Protein AF-A0A653DDI5-F1 (afdb_monomer_lite)

pLDDT: mean 79.59, std 14.74, range [35.69, 97.06]

Foldseek 3Di:
DPPPAAQFDPPDDLPCQADQNAGGPSVLLQVLLVVLLVLCVVVVVVVVVLCVVAWDFDPPVQWDPFPLLVVLLVLLVVLLVLLVVVQVCCCPPDDVNRDHNSSVSSNVSSVNRSVSLVVSLVSVLTIDGPPDDQQARDPSSLVSLVSQLVSLVSLCRCPPGPVRPDDPVPPPSVVSSVSNNVSSVSSNVSRNNRRRTDDVVVVVVVVVVVVVVVDDDD

InterPro domains:
  IPR032410 ATP-binding cassette sub-family B member 6, N-terminal five TM domain [PF16185] (6-211)

Organism: Callosobruchus maculatus (NCBI:txid64391)

Structure (mmCIF, N/CA/C/O backbone):
data_AF-A0A653DDI5-F1
#
_entry.id   AF-A0A653DDI5-F1
#
loop_
_atom_site.group_PDB
_atom_site.id
_atom_site.type_symbol
_atom_site.label_atom_id
_atom_site.label_alt_id
_atom_site.label_comp_id
_atom_site.label_asym_id
_atom_site.label_entity_id
_atom_site.label_seq_id
_atom_site.pdbx_PDB_ins_code
_atom_site.Cartn_x
_atom_site.Cartn_y
_atom_site.Cartn_z
_atom_site.occupancy
_atom_site.B_iso_or_equiv
_atom_site.auth_seq_id
_atom_site.auth_comp_id
_atom_site.auth_asym_id
_atom_site.auth_atom_id
_atom_site.pdbx_PDB_model_num
ATOM 1 N N . MET A 1 1 ? -7.301 -18.326 31.072 1.00 37.91 1 MET A N 1
ATOM 2 C CA . MET A 1 1 ? -7.741 -17.088 30.396 1.00 37.91 1 MET A CA 1
ATOM 3 C C . MET A 1 1 ? -8.375 -17.490 29.070 1.00 37.91 1 MET A C 1
ATOM 5 O O . MET A 1 1 ? -7.650 -17.859 28.158 1.00 37.91 1 MET A O 1
ATOM 9 N N . LYS A 1 2 ? -9.712 -17.568 28.985 1.00 35.69 2 LYS A N 1
ATOM 10 C CA . LYS A 1 2 ? -10.389 -17.795 27.698 1.00 35.69 2 LYS A CA 1
ATOM 11 C C . LYS A 1 2 ? -10.375 -16.463 26.953 1.00 35.69 2 LYS A C 1
ATOM 13 O O . LYS A 1 2 ? -11.108 -15.555 27.324 1.00 35.69 2 LYS A O 1
ATOM 18 N N . LEU A 1 3 ? -9.493 -16.331 25.968 1.00 46.47 3 LEU A N 1
ATOM 19 C CA . LEU A 1 3 ? -9.553 -15.243 24.998 1.00 46.47 3 LEU A CA 1
ATOM 20 C C . LEU A 1 3 ? -10.779 -15.499 24.113 1.00 46.47 3 LEU A C 1
ATOM 22 O O . LEU A 1 3 ? -10.687 -16.201 23.111 1.00 46.47 3 LEU A O 1
ATOM 26 N N . ASN A 1 4 ? -11.941 -14.982 24.511 1.00 56.25 4 ASN A N 1
ATOM 27 C CA . ASN A 1 4 ? -13.087 -14.878 23.611 1.00 56.25 4 ASN A CA 1
ATOM 28 C C . ASN A 1 4 ? -12.792 -13.740 22.624 1.00 56.25 4 ASN A C 1
ATOM 30 O O . ASN A 1 4 ? -13.276 -12.626 22.791 1.00 56.25 4 ASN A O 1
ATOM 34 N N . ILE A 1 5 ? -11.937 -14.006 21.635 1.00 67.81 5 ILE A N 1
ATOM 35 C CA . ILE A 1 5 ? -11.706 -13.087 20.518 1.00 67.81 5 ILE A CA 1
ATOM 36 C C . ILE A 1 5 ? -12.927 -13.200 19.609 1.00 67.81 5 ILE A C 1
ATOM 38 O O . ILE A 1 5 ? -13.074 -14.176 18.872 1.00 67.81 5 ILE A O 1
ATOM 42 N N . SER A 1 6 ? -13.837 -12.234 19.699 1.00 83.56 6 SER A N 1
ATOM 43 C CA . SER A 1 6 ? -14.930 -12.112 18.741 1.00 83.56 6 SER A CA 1
ATOM 44 C C . SER A 1 6 ? -14.407 -11.498 17.442 1.00 83.56 6 SER A C 1
ATOM 46 O O . SER A 1 6 ? -13.520 -10.641 17.434 1.00 83.56 6 SER A O 1
ATOM 48 N N . TYR A 1 7 ? -14.932 -11.966 16.308 1.00 84.62 7 TYR A N 1
ATOM 49 C CA . TYR A 1 7 ? -14.502 -11.455 15.009 1.00 84.62 7 TYR A CA 1
ATOM 50 C C . TYR A 1 7 ? -14.969 -10.011 14.780 1.00 84.62 7 TYR A C 1
ATOM 52 O O . TYR A 1 7 ? -14.177 -9.194 14.320 1.00 84.62 7 TYR A O 1
ATOM 60 N N . CYS A 1 8 ? -16.214 -9.707 15.157 1.00 85.31 8 CYS A N 1
ATOM 61 C CA . CYS A 1 8 ? -16.814 -8.372 15.150 1.00 85.31 8 CYS A CA 1
ATOM 62 C C . CYS A 1 8 ? -17.147 -7.907 16.590 1.00 85.31 8 CYS A C 1
ATOM 64 O O . CYS A 1 8 ? -17.126 -8.731 17.518 1.00 85.31 8 CYS A O 1
ATOM 66 N N . PRO A 1 9 ? -17.473 -6.612 16.780 1.00 83.06 9 PRO A N 1
ATOM 67 C CA . PRO A 1 9 ? -18.030 -6.082 18.027 1.00 83.06 9 PRO A CA 1
ATOM 68 C C . PRO A 1 9 ? -19.304 -6.807 18.487 1.00 83.06 9 PRO A C 1
ATOM 70 O O . PRO A 1 9 ? -20.026 -7.366 17.655 1.00 83.06 9 PRO A O 1
ATOM 73 N N . PRO A 1 10 ? -19.607 -6.814 19.801 1.00 76.56 10 PRO A N 1
ATOM 74 C CA . PRO A 1 10 ? -20.839 -7.411 20.307 1.00 76.56 10 PRO A CA 1
ATOM 75 C C . PRO A 1 10 ? -22.062 -6.740 19.662 1.00 76.56 10 PRO A C 1
ATOM 77 O O . PRO A 1 10 ? -22.078 -5.527 19.480 1.00 76.56 10 PRO A O 1
ATOM 80 N N . ASN A 1 11 ? -23.085 -7.538 19.340 1.00 75.88 11 ASN A N 1
ATOM 81 C CA . ASN A 1 11 ? -24.328 -7.148 18.648 1.00 75.88 11 ASN A CA 1
ATOM 82 C C . ASN A 1 11 ? -24.231 -6.898 17.132 1.00 75.88 11 ASN A C 1
ATOM 84 O O . ASN A 1 11 ? -25.251 -6.579 16.531 1.00 75.88 11 ASN A O 1
ATOM 88 N N . ILE A 1 12 ? -23.063 -7.079 16.505 1.00 78.56 12 ILE A N 1
ATOM 89 C CA . ILE A 1 12 ? -22.903 -6.941 15.049 1.00 78.56 12 ILE A CA 1
ATOM 90 C C . ILE A 1 12 ? -22.316 -8.230 14.475 1.00 78.56 12 ILE A C 1
ATOM 92 O O . ILE A 1 12 ? -21.285 -8.723 14.937 1.00 78.56 12 ILE A O 1
ATOM 96 N N . THR A 1 13 ? -22.952 -8.776 13.442 1.00 81.88 13 THR A N 1
ATOM 97 C CA . THR A 1 13 ? -22.410 -9.885 12.654 1.00 81.88 13 THR A CA 1
ATOM 98 C C . THR A 1 13 ? -21.754 -9.375 11.375 1.00 81.88 13 THR A C 1
ATOM 100 O O . THR A 1 13 ? -21.993 -8.260 10.919 1.00 81.88 13 THR A O 1
ATOM 103 N N . ILE A 1 14 ? -20.926 -10.212 10.749 1.00 76.38 14 ILE A N 1
ATOM 104 C CA . ILE A 1 14 ? -20.287 -9.870 9.470 1.00 76.38 14 ILE A CA 1
ATOM 105 C C . ILE A 1 14 ? -21.301 -9.664 8.331 1.00 76.38 14 ILE A C 1
ATOM 107 O O . ILE A 1 14 ? -20.986 -9.020 7.339 1.00 76.38 14 ILE A O 1
ATOM 111 N N . TRP A 1 15 ? -22.510 -10.215 8.463 1.00 78.31 15 TRP A N 1
ATOM 112 C CA . TRP A 1 15 ? -23.564 -10.137 7.451 1.00 78.31 15 TRP A CA 1
ATOM 113 C C . TRP A 1 15 ? -24.469 -8.916 7.628 1.00 78.31 15 TRP A C 1
ATOM 115 O O . TRP A 1 15 ? -25.304 -8.647 6.766 1.00 78.31 15 TRP A O 1
ATOM 125 N N . ASP A 1 16 ? -24.270 -8.147 8.699 1.00 75.88 16 ASP A N 1
ATOM 126 C CA . ASP A 1 16 ? -24.975 -6.894 8.929 1.00 75.88 16 ASP A CA 1
ATOM 127 C C . ASP A 1 16 ? -24.299 -5.777 8.121 1.00 75.88 16 ASP A C 1
ATOM 129 O O . ASP A 1 16 ? -23.404 -5.060 8.583 1.00 75.88 16 ASP A O 1
ATOM 133 N N . ILE A 1 17 ? -24.708 -5.688 6.852 1.00 74.62 17 ILE A N 1
ATOM 134 C CA . ILE A 1 17 ? -24.164 -4.750 5.860 1.00 74.62 17 ILE A CA 1
ATOM 135 C C . ILE A 1 17 ? -24.629 -3.319 6.145 1.00 74.62 17 ILE A C 1
ATOM 137 O O . ILE A 1 17 ? -23.848 -2.388 5.982 1.00 74.62 17 ILE A O 1
ATOM 141 N N . TRP A 1 18 ? -25.888 -3.147 6.559 1.00 71.38 18 TRP A N 1
ATOM 142 C CA . TRP A 1 18 ? -26.512 -1.850 6.824 1.00 71.38 18 TRP A CA 1
ATOM 143 C C . TRP A 1 18 ? -26.985 -1.799 8.279 1.00 71.38 18 TRP A C 1
ATOM 145 O O . TRP A 1 18 ? -27.982 -2.425 8.632 1.00 71.38 18 TRP A O 1
ATOM 155 N N . VAL A 1 19 ? -26.248 -1.080 9.123 1.00 66.31 19 VAL A N 1
ATOM 156 C CA . VAL A 1 19 ? -26.518 -0.915 10.557 1.00 66.31 19 VAL A CA 1
ATOM 157 C C . VAL A 1 19 ? -26.661 0.575 10.845 1.00 66.31 19 VAL A C 1
ATOM 159 O O . VAL A 1 19 ? -25.780 1.359 10.503 1.00 66.31 19 VAL A O 1
ATOM 162 N N . ASP A 1 20 ? -27.777 0.970 11.460 1.00 63.19 20 ASP A N 1
ATOM 163 C CA . ASP A 1 20 ? -28.069 2.351 11.872 1.00 63.19 20 ASP A CA 1
ATOM 164 C C . ASP A 1 20 ? -27.862 3.413 10.779 1.00 63.19 20 ASP A C 1
ATOM 166 O O . ASP A 1 20 ? -27.348 4.494 11.044 1.00 63.19 20 ASP A O 1
ATOM 170 N N . HIS A 1 21 ? -28.337 3.123 9.565 1.00 64.25 21 HIS A N 1
ATOM 171 C CA . HIS A 1 21 ? -28.227 3.956 8.356 1.00 64.25 21 HIS A CA 1
ATOM 172 C C . HIS A 1 21 ? -26.845 3.977 7.684 1.00 64.25 21 HIS A C 1
ATOM 174 O O . HIS A 1 21 ? -26.701 4.612 6.638 1.00 64.25 21 HIS A O 1
ATOM 180 N N . GLY A 1 22 ? -25.857 3.261 8.223 1.00 67.44 22 GLY A N 1
ATOM 181 C CA . GLY A 1 22 ? -24.484 3.213 7.724 1.00 67.44 22 GLY A CA 1
ATOM 182 C C . GLY A 1 22 ? -24.006 1.783 7.497 1.00 67.44 22 GLY A C 1
ATOM 183 O O . GLY A 1 22 ? -24.728 0.814 7.716 1.00 67.44 22 GLY A O 1
ATOM 184 N N . THR A 1 23 ? -22.769 1.630 7.038 1.00 73.44 23 THR A N 1
ATOM 185 C CA . THR A 1 23 ? -22.127 0.318 6.855 1.00 73.44 23 THR A CA 1
ATOM 186 C C . THR A 1 23 ? -21.310 -0.085 8.079 1.00 73.44 23 THR A C 1
ATOM 188 O O . THR A 1 23 ? -20.661 0.753 8.704 1.00 73.44 23 THR A O 1
ATOM 191 N N . SER A 1 24 ? -21.319 -1.365 8.460 1.00 81.50 24 SER A N 1
ATOM 192 C CA . SER A 1 24 ? -20.544 -1.806 9.627 1.00 81.50 24 SER A CA 1
ATOM 193 C C . SER A 1 24 ? -19.038 -1.811 9.326 1.00 81.50 24 SER A C 1
ATOM 195 O O . SER A 1 24 ? -18.604 -2.241 8.255 1.00 81.50 24 SER A O 1
ATOM 197 N N . GLN A 1 25 ? -18.213 -1.354 10.281 1.00 81.94 25 GLN A N 1
ATOM 198 C CA . GLN A 1 25 ? -16.751 -1.318 10.096 1.00 81.94 25 GLN A CA 1
ATOM 199 C C . GLN A 1 25 ? -16.185 -2.719 9.857 1.00 81.94 25 GLN A C 1
ATOM 201 O O . GLN A 1 25 ? -15.345 -2.922 8.986 1.00 81.94 25 GLN A O 1
ATOM 206 N N . CYS A 1 26 ? -16.708 -3.695 10.607 1.00 85.69 26 CYS A N 1
ATOM 207 C CA . CYS A 1 26 ? -16.307 -5.091 10.503 1.00 85.69 26 CYS A CA 1
ATOM 208 C C . CYS A 1 26 ? -16.512 -5.628 9.079 1.00 85.69 26 CYS A C 1
ATOM 210 O O . CYS A 1 26 ? -15.609 -6.260 8.530 1.00 85.69 26 CYS A O 1
ATOM 212 N N . PHE A 1 27 ? -17.668 -5.358 8.462 1.00 87.88 27 PHE A N 1
ATOM 213 C CA . PHE A 1 27 ? -17.951 -5.770 7.088 1.00 87.88 27 PHE A CA 1
ATOM 214 C C . PHE A 1 27 ? -17.028 -5.063 6.092 1.00 87.88 27 PHE A C 1
ATOM 216 O O . PHE A 1 27 ? -16.386 -5.725 5.275 1.00 87.88 27 PHE A O 1
ATOM 223 N N . MET A 1 28 ? -16.919 -3.736 6.188 1.00 87.94 28 MET A N 1
ATOM 224 C CA . MET A 1 28 ? -16.162 -2.928 5.232 1.00 87.94 28 MET A CA 1
ATOM 225 C C . MET A 1 28 ? -14.674 -3.263 5.236 1.00 87.94 28 MET A C 1
ATOM 227 O O . MET A 1 28 ? -14.126 -3.568 4.174 1.00 87.94 28 MET A O 1
ATOM 231 N N . ASP A 1 29 ? -14.037 -3.298 6.407 1.00 88.31 29 ASP A N 1
ATOM 232 C CA . ASP A 1 29 ? -12.617 -3.638 6.528 1.00 88.31 29 ASP A CA 1
ATOM 233 C C . ASP A 1 29 ? -12.377 -5.082 6.063 1.00 88.31 29 ASP A C 1
ATOM 235 O O . ASP A 1 29 ? -11.439 -5.339 5.310 1.00 88.31 29 ASP A O 1
ATOM 239 N N . THR A 1 30 ? -13.259 -6.028 6.413 1.00 91.75 30 THR A N 1
ATOM 240 C CA . THR A 1 30 ? -13.115 -7.429 5.983 1.00 91.75 30 THR A CA 1
ATOM 241 C C . THR A 1 30 ? -13.204 -7.582 4.468 1.00 91.75 30 THR A C 1
ATOM 243 O O . THR A 1 30 ? -12.339 -8.213 3.858 1.00 91.75 30 THR A O 1
ATOM 246 N N . VAL A 1 31 ? -14.251 -7.036 3.846 1.00 92.50 31 VAL A N 1
ATOM 247 C CA . VAL A 1 31 ? -14.514 -7.230 2.416 1.00 92.50 31 VAL A CA 1
ATOM 248 C C . VAL A 1 31 ? -13.476 -6.498 1.577 1.00 92.50 31 VAL A C 1
ATOM 250 O O . VAL A 1 31 ? -12.897 -7.097 0.672 1.00 92.50 31 VAL A O 1
ATOM 253 N N . THR A 1 32 ? -13.197 -5.231 1.887 1.00 92.75 32 THR A N 1
ATOM 254 C CA . THR A 1 32 ? -12.246 -4.428 1.105 1.00 92.75 32 THR A CA 1
ATOM 255 C C . THR A 1 32 ? -10.839 -5.017 1.163 1.00 92.75 32 THR A C 1
ATOM 257 O O . THR A 1 32 ? -10.249 -5.280 0.113 1.00 92.75 32 THR A O 1
ATOM 260 N N . THR A 1 33 ? -10.318 -5.319 2.358 1.00 93.94 33 THR A N 1
ATOM 261 C CA . THR A 1 33 ? -8.959 -5.868 2.514 1.00 93.94 33 THR A CA 1
ATOM 262 C C . THR A 1 33 ? -8.824 -7.253 1.888 1.00 93.94 33 THR A C 1
ATOM 264 O O . THR A 1 33 ? -7.817 -7.525 1.227 1.00 93.94 33 THR A O 1
ATOM 267 N N . SER A 1 34 ? -9.847 -8.107 2.007 1.00 94.94 34 SER A N 1
ATOM 268 C CA . SER A 1 34 ? -9.848 -9.441 1.396 1.00 94.94 34 SER A CA 1
ATOM 269 C C . SER A 1 34 ? -9.869 -9.367 -0.128 1.00 94.94 34 SER A C 1
ATOM 271 O O . SER A 1 34 ? -9.066 -10.034 -0.780 1.00 94.94 34 SER A O 1
ATOM 273 N N . VAL A 1 35 ? -10.742 -8.536 -0.711 1.00 96.12 35 VAL A N 1
ATOM 274 C CA . VAL A 1 35 ? -10.857 -8.376 -2.170 1.00 96.12 35 VAL A CA 1
ATOM 275 C C . VAL A 1 35 ? -9.574 -7.794 -2.756 1.00 96.12 35 VAL A C 1
ATOM 277 O O . VAL A 1 35 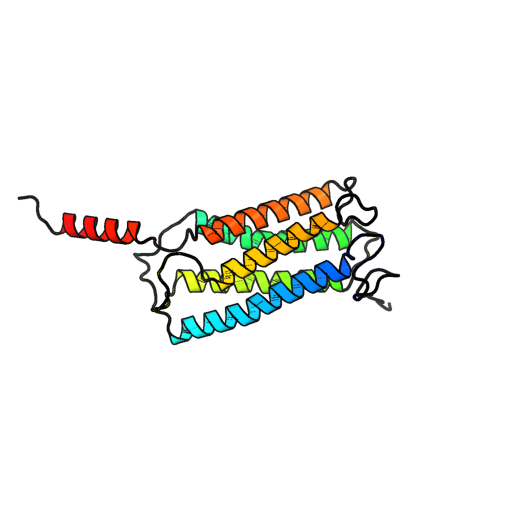? -9.037 -8.352 -3.712 1.00 96.12 35 VAL A O 1
ATOM 280 N N . ILE A 1 36 ? -9.045 -6.718 -2.164 1.00 96.31 36 ILE A N 1
A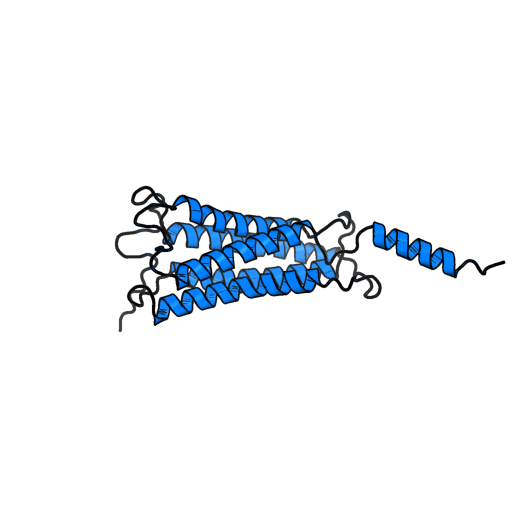TOM 281 C CA . ILE A 1 36 ? -7.810 -6.065 -2.620 1.00 96.31 36 ILE A CA 1
ATOM 282 C C . ILE A 1 36 ? -6.627 -7.040 -2.558 1.00 96.31 36 ILE A C 1
ATOM 284 O O . ILE A 1 36 ? -5.856 -7.146 -3.515 1.00 96.31 36 ILE A O 1
ATOM 288 N N . THR A 1 37 ? -6.502 -7.787 -1.458 1.00 96.62 37 THR A N 1
ATOM 289 C CA . THR A 1 37 ? -5.383 -8.718 -1.257 1.00 96.62 37 THR A CA 1
ATOM 290 C C . THR A 1 37 ? -5.480 -9.927 -2.176 1.00 96.62 37 THR A C 1
ATOM 292 O O . THR A 1 37 ? -4.496 -10.290 -2.820 1.00 96.62 37 THR A O 1
ATOM 295 N N . CYS A 1 38 ? -6.665 -10.523 -2.316 1.00 96.88 38 CYS A N 1
ATOM 296 C CA . CYS A 1 38 ? -6.869 -11.622 -3.258 1.00 96.88 38 CYS A CA 1
ATOM 297 C C . CYS A 1 38 ? -6.581 -11.179 -4.693 1.00 96.88 38 CYS A C 1
ATOM 299 O O . CYS A 1 38 ? -5.907 -11.898 -5.429 1.00 96.88 38 CYS A O 1
ATOM 301 N N . PHE A 1 39 ? -7.035 -9.983 -5.080 1.00 97.06 39 PHE A N 1
ATOM 302 C CA . PHE A 1 39 ? -6.765 -9.434 -6.402 1.00 97.06 39 PHE A CA 1
ATOM 303 C C . PHE A 1 39 ? -5.262 -9.328 -6.673 1.00 97.06 39 PHE A C 1
ATOM 305 O O . PHE A 1 39 ? -4.794 -9.882 -7.667 1.00 97.06 39 PHE A O 1
ATOM 312 N N . ILE A 1 40 ? -4.491 -8.670 -5.798 1.00 96.88 40 ILE A N 1
ATOM 313 C CA . ILE A 1 40 ? -3.058 -8.480 -6.055 1.00 96.88 40 ILE A CA 1
ATOM 314 C C . ILE A 1 40 ? -2.289 -9.801 -6.007 1.00 96.88 40 ILE A C 1
ATOM 316 O O . ILE A 1 40 ? -1.405 -10.007 -6.834 1.00 96.88 40 ILE A O 1
ATOM 320 N N . LEU A 1 41 ? -2.650 -10.729 -5.117 1.00 96.81 41 LEU A N 1
ATOM 321 C CA . LEU A 1 41 ? -2.011 -12.042 -5.064 1.00 96.81 41 LEU A CA 1
ATOM 322 C C . LEU A 1 41 ? -2.298 -12.854 -6.329 1.00 96.81 41 LEU A C 1
ATOM 324 O O . LEU A 1 41 ? -1.377 -13.424 -6.901 1.00 96.81 41 LEU A O 1
ATOM 328 N N . ILE A 1 42 ? -3.536 -12.887 -6.822 1.00 96.75 42 ILE A N 1
ATOM 329 C CA . ILE A 1 42 ? -3.886 -13.665 -8.019 1.00 96.75 42 ILE A CA 1
ATOM 330 C C . ILE A 1 42 ? -3.369 -12.971 -9.283 1.00 96.75 42 ILE A C 1
ATOM 332 O O . ILE A 1 42 ? -2.574 -13.538 -10.029 1.00 96.75 42 ILE A O 1
ATOM 336 N N . ALA A 1 43 ? -3.785 -11.730 -9.534 1.00 94.62 43 ALA A N 1
ATOM 337 C CA . ALA A 1 43 ? -3.423 -11.016 -10.754 1.00 94.62 43 ALA A CA 1
ATOM 338 C C . ALA A 1 43 ? -1.921 -10.705 -10.807 1.00 94.62 43 ALA A C 1
ATOM 340 O O . ALA A 1 43 ? -1.300 -10.833 -11.862 1.00 94.62 43 ALA A O 1
ATOM 341 N N . GLY A 1 44 ? -1.313 -10.361 -9.669 1.00 93.44 44 GLY A N 1
ATOM 342 C CA . GLY A 1 44 ? 0.117 -10.098 -9.594 1.00 93.44 44 GLY A CA 1
ATOM 343 C C . GLY A 1 44 ? 0.961 -11.366 -9.723 1.00 93.44 44 GLY A C 1
ATOM 344 O O . GLY A 1 44 ? 1.973 -11.325 -10.415 1.00 93.44 44 GLY A O 1
ATOM 345 N N . THR A 1 45 ? 0.553 -12.520 -9.174 1.00 94.81 45 THR A N 1
ATOM 346 C CA . THR A 1 45 ? 1.278 -13.781 -9.452 1.00 94.81 45 THR A CA 1
ATOM 347 C C . THR A 1 45 ? 1.187 -14.172 -10.922 1.00 94.81 45 THR A C 1
ATOM 349 O O . THR A 1 45 ? 2.212 -14.509 -11.511 1.00 94.81 45 THR A O 1
ATOM 352 N N . LEU A 1 46 ? 0.008 -14.063 -11.544 1.00 92.69 46 LEU A N 1
ATOM 353 C CA . LEU A 1 46 ? -0.156 -14.296 -12.983 1.00 92.69 46 LEU A CA 1
ATOM 354 C C . LEU A 1 46 ? 0.759 -13.379 -13.801 1.00 92.69 46 LEU A C 1
ATOM 356 O O . LEU A 1 46 ? 1.465 -13.845 -14.698 1.00 92.69 46 LEU A O 1
ATOM 360 N N . GLN A 1 47 ? 0.809 -12.095 -13.450 1.00 91.50 47 GLN A N 1
ATOM 361 C CA . GLN A 1 47 ? 1.692 -11.128 -14.090 1.00 91.50 47 GLN A CA 1
ATOM 362 C C . GLN A 1 47 ? 3.174 -11.496 -13.912 1.00 91.50 47 GLN A C 1
ATOM 364 O O . GLN A 1 47 ? 3.929 -11.490 -14.884 1.00 91.50 47 GLN A O 1
ATOM 369 N N . LEU A 1 48 ? 3.600 -11.883 -12.707 1.00 91.31 48 LEU A N 1
ATOM 370 C CA . LEU A 1 48 ? 4.969 -12.339 -12.440 1.00 91.31 48 LEU A CA 1
ATOM 371 C C . LEU A 1 48 ? 5.316 -13.611 -13.226 1.00 91.31 48 LEU A C 1
ATOM 373 O O . LEU A 1 48 ? 6.419 -13.722 -13.762 1.00 91.31 48 LEU A O 1
ATOM 377 N N . CYS A 1 49 ? 4.382 -14.557 -13.351 1.00 91.19 49 CYS A N 1
ATOM 378 C CA . CYS A 1 49 ? 4.549 -15.747 -14.183 1.00 91.19 49 CYS A CA 1
ATOM 379 C C . CYS A 1 49 ? 4.739 -15.381 -15.661 1.00 91.19 49 CYS A C 1
ATOM 381 O O . CYS A 1 49 ? 5.600 -15.960 -16.327 1.00 91.19 49 CYS A O 1
ATOM 383 N N . MET A 1 50 ? 3.984 -14.402 -16.169 1.00 88.06 50 MET A N 1
ATOM 384 C CA . MET A 1 50 ? 4.164 -13.890 -17.528 1.00 88.06 50 MET A CA 1
ATOM 385 C C . MET A 1 50 ? 5.534 -13.235 -17.711 1.00 88.06 50 MET A C 1
ATOM 387 O O . MET A 1 50 ? 6.218 -13.555 -18.682 1.00 88.06 50 MET A O 1
ATOM 391 N N . TYR A 1 51 ? 5.977 -12.392 -16.773 1.00 87.25 51 TYR A N 1
ATOM 392 C CA . TYR A 1 51 ? 7.319 -11.798 -16.814 1.00 87.25 51 TYR A CA 1
ATOM 393 C C . TYR A 1 51 ? 8.425 -12.847 -16.765 1.00 87.25 51 TYR A C 1
ATOM 395 O O . TYR A 1 51 ? 9.389 -12.753 -17.514 1.00 87.25 51 TYR A O 1
ATOM 403 N N . ARG A 1 52 ? 8.281 -13.892 -15.947 1.00 87.62 52 ARG A N 1
ATOM 404 C CA . ARG A 1 52 ? 9.272 -14.972 -15.883 1.00 87.62 52 ARG A CA 1
ATOM 405 C C . ARG A 1 52 ? 9.377 -15.754 -17.195 1.00 87.62 52 ARG A C 1
ATOM 407 O O . ARG A 1 52 ? 10.447 -16.264 -17.507 1.00 87.62 52 ARG A O 1
ATOM 414 N N . LYS A 1 53 ? 8.273 -15.892 -17.937 1.00 88.81 53 LYS A N 1
ATOM 415 C CA . LYS A 1 53 ? 8.223 -16.684 -19.174 1.00 88.81 53 LYS A CA 1
ATOM 416 C C . LYS A 1 53 ? 8.557 -15.876 -20.431 1.00 88.81 53 LYS A C 1
ATOM 418 O O . LYS A 1 53 ? 9.137 -16.431 -21.358 1.00 88.81 53 LYS A O 1
ATOM 423 N N . TYR A 1 54 ? 8.167 -14.604 -20.474 1.00 86.06 54 TYR A N 1
ATOM 424 C CA . TYR A 1 54 ? 8.220 -13.764 -21.677 1.00 86.06 54 TYR A CA 1
ATOM 425 C C . TYR A 1 54 ? 8.950 -12.431 -21.476 1.00 86.06 54 TYR A C 1
ATOM 427 O O . TYR A 1 54 ? 9.054 -11.656 -22.423 1.00 86.06 54 TYR A O 1
ATOM 435 N N . GLY A 1 55 ? 9.401 -12.123 -20.260 1.00 80.19 55 GLY A N 1
ATOM 436 C CA . GLY A 1 55 ? 10.044 -10.855 -19.943 1.00 80.19 55 GLY A CA 1
ATOM 437 C C . GLY A 1 55 ? 11.454 -10.770 -20.513 1.00 80.19 55 GLY A C 1
ATOM 438 O O . GLY A 1 55 ? 12.259 -11.686 -20.357 1.00 80.19 55 GLY A O 1
ATOM 439 N N . THR A 1 56 ? 11.760 -9.639 -21.135 1.00 80.69 56 THR A N 1
ATOM 440 C CA . THR A 1 56 ? 13.120 -9.263 -21.525 1.00 80.69 56 THR A CA 1
ATOM 441 C C . THR A 1 56 ? 13.676 -8.270 -20.517 1.00 80.69 56 THR A C 1
ATOM 443 O O . THR A 1 56 ? 12.982 -7.322 -20.140 1.00 80.69 56 THR A O 1
ATOM 446 N N . GLU A 1 57 ? 14.913 -8.482 -20.075 1.00 80.81 57 GLU A N 1
ATOM 447 C CA . GLU A 1 57 ? 15.586 -7.580 -19.139 1.00 80.81 57 GLU A CA 1
ATOM 448 C C . GLU A 1 57 ? 15.883 -6.229 -19.803 1.00 80.81 57 GLU A C 1
ATOM 450 O O . GLU A 1 57 ? 16.378 -6.158 -20.931 1.00 80.81 57 GLU A O 1
ATOM 455 N N . VAL A 1 58 ? 15.571 -5.145 -19.096 1.00 76.31 58 VAL A N 1
ATOM 456 C CA . VAL A 1 58 ? 15.888 -3.783 -19.526 1.00 76.31 58 VAL A CA 1
ATOM 457 C C . VAL A 1 58 ? 17.328 -3.472 -19.140 1.00 76.31 58 VAL A C 1
ATOM 459 O O . VAL A 1 58 ? 17.692 -3.568 -17.968 1.00 76.31 58 VAL A O 1
ATOM 462 N N . SER A 1 59 ? 18.143 -3.054 -20.113 1.00 71.75 59 SER A N 1
ATOM 463 C CA . SER A 1 59 ? 19.534 -2.672 -19.847 1.00 71.75 59 SER A CA 1
ATOM 464 C C . SER A 1 59 ? 19.608 -1.583 -18.760 1.00 71.75 59 SER A C 1
ATOM 466 O O . SER A 1 59 ? 18.906 -0.570 -18.870 1.00 71.75 59 SER A O 1
ATOM 468 N N . PRO A 1 60 ? 20.481 -1.731 -17.741 1.00 66.81 60 PRO A N 1
ATOM 469 C CA . PRO A 1 60 ? 20.613 -0.770 -16.645 1.00 66.81 60 PRO A CA 1
ATOM 470 C C . PRO A 1 60 ? 20.926 0.659 -17.100 1.00 66.81 60 PRO A C 1
ATOM 472 O O . PRO A 1 60 ? 20.564 1.614 -16.417 1.00 66.81 60 PRO A O 1
ATOM 475 N N . ALA A 1 61 ? 21.562 0.812 -18.268 1.00 61.81 61 ALA A N 1
ATOM 476 C CA . ALA A 1 61 ? 21.877 2.107 -18.870 1.00 61.81 61 ALA A CA 1
ATOM 477 C C . ALA A 1 61 ? 20.628 2.896 -19.313 1.00 61.81 61 ALA A C 1
ATOM 479 O O . ALA A 1 61 ? 20.702 4.107 -19.506 1.00 61.81 61 ALA A O 1
ATOM 480 N N . HIS A 1 62 ? 19.484 2.224 -19.459 1.00 61.44 62 HIS A N 1
ATOM 481 C CA . HIS A 1 62 ? 18.213 2.802 -19.896 1.00 61.44 62 HIS A CA 1
ATOM 482 C C . HIS A 1 62 ? 17.190 2.928 -18.754 1.00 61.44 62 HIS A C 1
ATOM 484 O O . HIS A 1 62 ? 16.019 3.199 -18.994 1.00 61.44 62 HIS A O 1
ATOM 490 N N . LEU A 1 63 ? 17.595 2.736 -17.494 1.00 67.75 63 LEU A N 1
ATOM 491 C CA . LEU A 1 63 ? 16.703 2.937 -16.351 1.00 67.75 63 LEU A CA 1
ATOM 492 C C . LEU A 1 63 ? 16.760 4.401 -15.887 1.00 67.75 63 LEU A C 1
ATOM 494 O O . LEU A 1 63 ? 17.771 4.809 -15.311 1.00 67.75 63 LEU A O 1
ATOM 498 N N . PRO A 1 64 ? 15.688 5.202 -16.056 1.00 66.81 64 PRO A N 1
ATOM 499 C CA . PRO A 1 64 ? 15.689 6.577 -15.576 1.00 66.81 64 PRO A CA 1
ATOM 500 C C . PRO A 1 64 ? 15.770 6.607 -14.042 1.00 66.81 64 PRO A C 1
ATOM 502 O O . PRO A 1 64 ? 15.045 5.902 -13.328 1.00 66.81 64 PRO A O 1
ATOM 505 N N . THR A 1 65 ? 16.651 7.450 -13.504 1.00 66.31 65 THR A N 1
ATOM 506 C CA . THR A 1 65 ? 16.784 7.710 -12.062 1.00 66.31 65 THR A CA 1
ATOM 507 C C . THR A 1 65 ? 15.717 8.705 -11.606 1.00 66.31 65 THR A C 1
ATOM 509 O O . THR A 1 65 ? 15.974 9.850 -11.245 1.00 66.31 65 THR A O 1
ATOM 512 N N . SER A 1 66 ? 14.462 8.264 -11.637 1.00 75.38 66 SER A N 1
ATOM 513 C CA . SER A 1 66 ? 13.326 9.112 -11.289 1.00 75.38 66 SER A CA 1
ATOM 514 C C . SER A 1 66 ? 13.141 9.225 -9.774 1.00 75.38 66 SER A C 1
ATOM 516 O O . SER A 1 66 ? 12.862 8.238 -9.091 1.00 75.38 66 SER A O 1
ATOM 518 N N . LYS A 1 67 ? 13.223 10.447 -9.231 1.00 82.31 67 LYS A N 1
ATOM 519 C CA . LYS A 1 67 ? 12.878 10.735 -7.822 1.00 82.31 67 LYS A CA 1
ATOM 520 C C . LYS A 1 67 ? 11.440 10.317 -7.484 1.00 82.31 67 LYS A C 1
ATOM 522 O O . LYS A 1 67 ? 11.168 9.899 -6.363 1.00 82.31 67 LYS A O 1
ATOM 527 N N . LEU A 1 68 ? 10.535 10.385 -8.463 1.00 83.12 68 LEU A N 1
ATOM 528 C CA . LEU A 1 68 ? 9.130 10.021 -8.290 1.00 83.12 68 LEU A CA 1
ATOM 529 C C . LEU A 1 68 ? 8.943 8.505 -8.089 1.00 83.12 68 LEU A C 1
ATOM 531 O O . LEU A 1 68 ? 8.027 8.115 -7.373 1.00 83.12 68 LEU A O 1
ATOM 535 N N . TYR A 1 69 ? 9.823 7.657 -8.637 1.00 84.69 69 TYR A N 1
ATOM 536 C CA . TYR A 1 69 ? 9.810 6.214 -8.352 1.00 84.69 69 TYR A CA 1
ATOM 537 C C . TYR A 1 69 ? 10.116 5.930 -6.874 1.00 84.69 69 TYR A C 1
ATOM 539 O O . TYR A 1 69 ? 9.435 5.134 -6.231 1.00 84.69 69 TYR A O 1
ATOM 547 N N . TYR A 1 70 ? 11.122 6.608 -6.309 1.00 88.31 70 TYR A N 1
ATOM 548 C CA . TYR A 1 70 ? 11.451 6.457 -4.890 1.00 88.31 70 TYR A CA 1
ATOM 549 C C . TYR A 1 70 ? 10.334 6.986 -3.991 1.00 88.31 70 TYR A C 1
ATOM 551 O O . TYR A 1 70 ? 10.026 6.356 -2.983 1.00 88.31 70 TYR A O 1
ATOM 559 N N . LEU A 1 71 ? 9.689 8.090 -4.385 1.00 90.75 71 LEU A N 1
ATOM 560 C CA . LEU A 1 71 ? 8.505 8.597 -3.695 1.00 90.75 71 LEU A CA 1
ATOM 561 C C . LEU A 1 71 ? 7.362 7.572 -3.718 1.00 90.75 71 LEU A C 1
ATOM 563 O O . LEU A 1 71 ? 6.776 7.295 -2.679 1.00 90.75 71 LEU A O 1
ATOM 567 N N . GLN A 1 72 ? 7.075 6.962 -4.868 1.00 91.00 72 GLN A N 1
ATOM 568 C CA . GLN A 1 72 ? 6.039 5.935 -4.989 1.00 91.00 72 GLN A CA 1
ATOM 569 C C . GLN A 1 72 ? 6.329 4.714 -4.106 1.00 91.00 72 GLN A C 1
ATOM 571 O O . GLN A 1 72 ? 5.435 4.231 -3.410 1.00 91.00 72 GLN A O 1
ATOM 576 N N . LEU A 1 73 ? 7.579 4.239 -4.084 1.00 92.25 73 LEU A N 1
ATOM 577 C CA . LEU A 1 73 ? 7.990 3.136 -3.215 1.00 92.25 73 LEU A CA 1
ATOM 578 C C . LEU A 1 73 ? 7.848 3.507 -1.734 1.00 92.25 73 LEU A C 1
ATOM 580 O O . LEU A 1 73 ? 7.310 2.721 -0.958 1.00 92.25 73 LEU A O 1
ATOM 584 N N . PHE A 1 74 ? 8.289 4.709 -1.358 1.00 94.69 74 PHE A N 1
ATOM 585 C CA . PHE A 1 74 ? 8.152 5.224 0.000 1.00 94.69 74 PHE A CA 1
ATOM 586 C C . PHE A 1 74 ? 6.686 5.267 0.437 1.00 94.69 74 PHE A C 1
ATOM 588 O O . PHE A 1 74 ? 6.351 4.696 1.467 1.00 94.69 74 PHE A O 1
ATOM 595 N N . LEU A 1 75 ? 5.802 5.864 -0.367 1.00 93.81 75 LEU A N 1
ATOM 596 C CA . LEU A 1 75 ? 4.376 5.952 -0.051 1.00 93.81 75 LEU A CA 1
ATOM 597 C C . LEU A 1 75 ? 3.725 4.557 0.033 1.00 93.81 75 LEU A C 1
ATOM 599 O O . LEU A 1 75 ? 2.914 4.306 0.921 1.00 93.81 75 LEU A O 1
ATOM 603 N N . THR A 1 76 ? 4.122 3.621 -0.835 1.00 93.81 76 THR A N 1
ATOM 604 C CA . THR A 1 76 ? 3.621 2.232 -0.806 1.00 93.81 76 THR A CA 1
ATOM 605 C C . THR A 1 76 ? 4.049 1.496 0.469 1.00 93.81 76 THR A C 1
ATOM 607 O O . THR A 1 76 ? 3.281 0.703 1.000 1.00 93.81 76 THR A O 1
ATOM 610 N N . ILE A 1 77 ? 5.249 1.766 0.993 1.00 95.12 77 ILE A N 1
ATOM 611 C CA . ILE A 1 77 ? 5.716 1.244 2.292 1.00 95.12 77 ILE A CA 1
ATOM 612 C C . ILE A 1 77 ? 5.047 1.981 3.457 1.00 95.12 77 ILE A C 1
ATOM 614 O O . ILE A 1 77 ? 4.821 1.403 4.517 1.00 95.12 77 ILE A O 1
ATOM 618 N N . PHE A 1 78 ? 4.717 3.253 3.275 1.00 95.25 78 PHE A N 1
ATOM 619 C CA . PHE A 1 78 ? 4.120 4.071 4.317 1.00 95.25 78 PHE A CA 1
ATOM 620 C C . PHE A 1 78 ? 2.713 3.594 4.705 1.00 95.25 78 PHE A C 1
ATOM 622 O O . PHE A 1 78 ? 2.383 3.584 5.886 1.00 95.25 78 PHE A O 1
ATOM 629 N N . LEU A 1 79 ? 1.910 3.108 3.754 1.00 94.06 79 LEU A N 1
ATOM 630 C CA . LEU A 1 79 ? 0.556 2.601 4.026 1.00 94.06 79 LEU A CA 1
ATOM 631 C C . LEU A 1 79 ? 0.476 1.432 5.030 1.00 94.06 79 LEU A C 1
ATOM 633 O O . LEU A 1 79 ? -0.280 1.554 5.995 1.00 94.06 79 LEU A O 1
ATOM 637 N N . PRO A 1 80 ? 1.237 0.326 4.898 1.00 95.00 80 PRO A N 1
ATOM 638 C CA . PRO A 1 80 ? 1.236 -0.725 5.914 1.00 95.00 80 PRO A CA 1
ATOM 639 C C . PRO A 1 80 ? 1.776 -0.235 7.264 1.00 95.00 80 PRO A C 1
ATOM 641 O O . PRO A 1 80 ? 1.326 -0.721 8.297 1.00 95.00 80 PRO A O 1
ATOM 644 N N . ILE A 1 81 ? 2.688 0.747 7.287 1.00 94.81 81 ILE A N 1
ATOM 645 C CA . ILE A 1 81 ? 3.149 1.361 8.543 1.00 94.81 81 ILE A CA 1
ATOM 646 C C . ILE A 1 81 ? 1.996 2.103 9.227 1.00 94.81 81 ILE A C 1
ATOM 648 O O . ILE A 1 81 ? 1.795 1.915 10.423 1.00 94.81 81 ILE A O 1
ATOM 652 N N . LEU A 1 82 ? 1.208 2.886 8.481 1.00 93.00 82 LEU A N 1
ATOM 653 C CA . LEU A 1 82 ? 0.024 3.559 9.024 1.00 93.00 82 LEU A CA 1
ATOM 654 C C . LEU A 1 82 ? -0.986 2.562 9.602 1.00 93.00 82 LEU A C 1
ATOM 656 O O . LEU A 1 82 ? -1.528 2.811 10.676 1.00 93.00 82 LEU A O 1
ATOM 660 N N . GLU A 1 83 ? -1.201 1.424 8.937 1.00 91.62 83 GLU A N 1
ATOM 661 C CA . GLU A 1 83 ? -2.099 0.375 9.436 1.00 91.62 83 GLU A CA 1
ATOM 662 C C . GLU A 1 83 ? -1.578 -0.263 10.731 1.00 91.62 83 GLU A C 1
ATOM 664 O O . GLU A 1 83 ? -2.329 -0.423 11.693 1.00 91.62 83 GLU A O 1
ATOM 669 N N . VAL A 1 84 ? -0.275 -0.558 10.804 1.00 93.38 84 VAL A N 1
ATOM 670 C CA . VAL A 1 84 ? 0.374 -1.054 12.029 1.00 93.38 84 VAL A CA 1
ATOM 671 C C . VAL A 1 84 ? 0.247 -0.033 13.162 1.00 93.38 84 VAL A C 1
ATOM 673 O O . VAL A 1 84 ? -0.074 -0.406 14.289 1.00 93.38 84 VAL A O 1
ATOM 676 N N . THR A 1 85 ? 0.473 1.255 12.884 1.00 91.50 85 THR A N 1
ATOM 677 C CA . THR A 1 85 ? 0.328 2.329 13.876 1.00 91.50 85 THR A CA 1
ATOM 678 C C . THR A 1 85 ? -1.113 2.441 14.366 1.00 91.50 85 THR A C 1
ATOM 680 O O . THR A 1 85 ? -1.330 2.501 15.575 1.00 91.50 85 THR A O 1
ATOM 683 N N . ARG A 1 86 ? -2.100 2.410 13.461 1.00 88.56 86 ARG A N 1
ATOM 684 C CA . ARG A 1 86 ? -3.527 2.428 13.815 1.00 88.56 86 ARG A CA 1
ATOM 685 C C . ARG A 1 86 ? -3.883 1.244 14.714 1.00 88.56 86 ARG A C 1
ATOM 687 O O . ARG A 1 86 ? -4.450 1.449 15.784 1.00 88.56 86 ARG A O 1
ATOM 694 N N . PHE A 1 87 ? -3.479 0.034 14.330 1.00 88.81 87 PHE A N 1
ATOM 695 C CA . PHE A 1 87 ? -3.707 -1.172 15.125 1.00 88.81 87 PHE A CA 1
ATOM 696 C C . PHE A 1 87 ? -3.050 -1.084 16.510 1.00 88.81 87 PHE A C 1
ATOM 698 O O . PHE A 1 87 ? -3.679 -1.401 17.516 1.00 88.81 87 PHE A O 1
ATOM 705 N N . ALA A 1 88 ? -1.802 -0.610 16.592 1.00 88.75 88 ALA A N 1
ATOM 706 C CA . ALA A 1 88 ? -1.091 -0.461 17.860 1.00 88.75 88 ALA A CA 1
ATOM 707 C C . ALA A 1 88 ? -1.770 0.553 18.794 1.00 88.75 88 ALA A C 1
ATOM 709 O O . ALA A 1 88 ? -1.867 0.316 19.998 1.00 88.75 88 ALA A O 1
ATOM 710 N N . LEU A 1 89 ? -2.273 1.664 18.252 1.00 85.50 89 LEU A N 1
ATOM 711 C CA . LEU A 1 89 ? -3.008 2.669 19.019 1.00 85.50 89 LEU A CA 1
ATOM 712 C C . LEU A 1 89 ? -4.349 2.130 19.528 1.00 85.50 89 LEU A C 1
ATOM 714 O O . LEU A 1 89 ? -4.659 2.304 20.705 1.00 85.50 89 LEU A O 1
ATOM 718 N N . GLN A 1 90 ? -5.092 1.403 18.691 1.00 81.50 90 GLN A N 1
ATOM 719 C CA . GLN A 1 90 ? -6.335 0.726 19.084 1.00 81.50 90 GLN A CA 1
ATOM 720 C C . GLN A 1 90 ? -6.103 -0.390 20.116 1.00 81.50 90 GLN A C 1
ATOM 722 O O . GLN A 1 90 ? -6.931 -0.618 20.987 1.00 81.50 90 GLN A O 1
ATOM 727 N N . ALA A 1 91 ? -4.953 -1.062 20.083 1.00 81.25 91 ALA A N 1
ATOM 728 C CA . ALA A 1 91 ? -4.612 -2.079 21.075 1.00 81.25 91 ALA A CA 1
ATOM 729 C C . ALA A 1 91 ? -4.199 -1.493 22.441 1.00 81.25 91 ALA A C 1
ATOM 731 O O . ALA A 1 91 ? -4.285 -2.183 23.458 1.00 81.25 91 ALA A O 1
ATOM 732 N N . THR A 1 92 ? -3.700 -0.253 22.482 1.00 79.25 92 THR A N 1
ATOM 733 C CA . THR A 1 92 ? -3.044 0.309 23.678 1.00 79.25 92 THR A CA 1
ATOM 734 C C . THR A 1 92 ? -3.838 1.422 24.351 1.00 79.25 92 THR A C 1
ATOM 736 O O . THR A 1 92 ? -3.967 1.419 25.579 1.00 79.25 92 THR A O 1
ATOM 739 N N . ILE A 1 93 ? -4.339 2.375 23.566 1.00 71.56 93 ILE A N 1
ATOM 740 C CA . ILE A 1 93 ? -4.840 3.667 24.050 1.00 71.56 93 ILE A CA 1
ATOM 741 C C . ILE A 1 93 ? -6.316 3.871 23.681 1.00 71.56 93 ILE A C 1
ATOM 743 O O . ILE A 1 93 ? -7.049 4.436 24.488 1.00 71.56 93 ILE A O 1
ATOM 747 N N . LEU A 1 94 ? -6.761 3.406 22.508 1.00 64.69 94 LEU A N 1
ATOM 748 C CA . LEU A 1 94 ? -8.101 3.679 21.972 1.00 64.69 94 LEU A CA 1
ATOM 749 C C . LEU A 1 94 ? -9.076 2.490 22.141 1.00 64.69 94 LEU A C 1
ATOM 751 O O . LEU A 1 94 ? -8.655 1.341 22.176 1.00 64.69 94 LEU A O 1
ATOM 755 N N . ASN A 1 95 ? -10.384 2.774 22.243 1.00 60.34 95 ASN A N 1
ATOM 756 C CA . ASN A 1 95 ? -11.510 1.813 22.230 1.00 60.34 95 ASN A CA 1
ATOM 757 C C . ASN A 1 95 ? -11.436 0.618 23.204 1.00 60.34 95 ASN A C 1
ATOM 759 O O . ASN A 1 95 ? -11.259 -0.529 22.784 1.00 60.34 95 ASN A O 1
ATOM 763 N N . ASP A 1 96 ? -11.598 0.869 24.512 1.00 62.84 96 ASP A N 1
ATOM 764 C CA . ASP A 1 96 ? -11.679 -0.139 25.595 1.00 62.84 96 ASP A CA 1
ATOM 765 C C . ASP A 1 96 ? -10.585 -1.233 25.571 1.00 62.84 96 ASP A C 1
ATOM 767 O O . ASP A 1 96 ? -10.675 -2.238 26.278 1.00 62.84 96 ASP A O 1
ATOM 771 N N . LYS A 1 97 ? -9.516 -1.030 24.783 1.00 66.44 97 LYS A N 1
ATOM 772 C CA . LYS A 1 97 ? -8.433 -1.989 24.516 1.00 66.44 97 LYS A CA 1
ATOM 773 C C . LYS A 1 97 ? -8.946 -3.325 23.969 1.00 66.44 97 LYS A C 1
ATOM 775 O O . LYS A 1 97 ? -8.360 -4.380 24.224 1.00 66.44 97 LYS A O 1
ATOM 780 N N . THR A 1 98 ? -10.055 -3.291 23.231 1.00 74.88 98 THR A N 1
ATOM 781 C CA . THR A 1 98 ? -10.660 -4.489 22.638 1.00 74.88 98 THR A CA 1
ATOM 782 C C . THR A 1 98 ? -10.156 -4.693 21.213 1.00 74.88 98 THR A C 1
ATOM 784 O O . THR A 1 98 ? -10.305 -3.835 20.350 1.00 74.88 98 THR A O 1
ATOM 787 N N . ILE A 1 99 ? -9.528 -5.845 20.966 1.00 83.62 99 ILE A N 1
ATOM 788 C CA . ILE A 1 99 ? -9.021 -6.220 19.642 1.00 83.62 99 ILE A CA 1
ATOM 789 C C . ILE A 1 99 ? -9.977 -7.237 19.025 1.00 83.62 99 ILE A C 1
ATOM 791 O O . ILE A 1 99 ? -10.201 -8.309 19.593 1.00 83.62 99 ILE A O 1
ATOM 795 N N . TYR A 1 100 ? -10.493 -6.914 17.842 1.00 87.62 100 TYR A N 1
ATOM 796 C CA . TYR A 1 100 ? -11.400 -7.768 17.080 1.00 87.62 100 TYR A CA 1
ATOM 797 C C . TYR A 1 100 ? -10.686 -8.504 15.943 1.00 87.62 100 TYR A C 1
ATOM 799 O O . TYR A 1 100 ? -9.663 -8.055 15.421 1.00 87.62 100 TYR A O 1
ATOM 807 N N . GLY A 1 101 ? -11.258 -9.633 15.519 1.00 88.38 101 GLY A N 1
ATOM 808 C CA . GLY A 1 101 ? -10.695 -10.460 14.446 1.00 88.38 101 GLY A CA 1
ATOM 809 C C . GLY A 1 101 ? -10.549 -9.735 13.103 1.00 88.38 101 GLY A C 1
ATOM 810 O O . GLY A 1 101 ? -9.538 -9.927 12.428 1.00 88.38 101 GLY A O 1
ATOM 811 N N . TYR A 1 102 ? -11.492 -8.858 12.738 1.00 88.94 102 TYR A N 1
ATOM 812 C CA . TYR A 1 102 ? -11.413 -8.101 11.479 1.00 88.94 102 TYR A CA 1
ATOM 813 C C . TYR A 1 102 ? -10.199 -7.156 11.421 1.00 88.94 102 TYR A C 1
ATOM 815 O O . TYR A 1 102 ? -9.606 -6.977 10.360 1.00 88.94 102 TYR A O 1
ATOM 823 N N . MET A 1 103 ? -9.780 -6.602 12.565 1.00 89.88 103 MET A N 1
ATOM 824 C CA . MET A 1 103 ? -8.618 -5.710 12.656 1.00 89.88 103 MET A CA 1
ATOM 825 C C . MET A 1 103 ? -7.321 -6.482 12.398 1.00 89.88 103 MET A C 1
ATOM 827 O O . MET A 1 103 ? -6.437 -6.016 11.681 1.00 89.88 103 MET A O 1
ATOM 831 N N . ILE A 1 104 ? -7.229 -7.697 12.949 1.00 91.75 104 ILE A N 1
ATOM 832 C CA . ILE A 1 104 ? -6.101 -8.608 12.722 1.00 91.75 104 ILE A CA 1
ATOM 833 C C . ILE A 1 104 ? -6.059 -9.021 11.249 1.00 91.75 104 ILE A C 1
ATOM 835 O O . ILE A 1 104 ? -4.989 -9.017 10.642 1.00 91.75 104 ILE A O 1
ATOM 839 N N . LEU A 1 105 ? -7.216 -9.348 10.663 1.00 92.88 105 LEU A N 1
ATOM 840 C CA . LEU A 1 105 ? -7.309 -9.702 9.250 1.00 92.88 105 LEU A CA 1
ATOM 841 C C . LEU A 1 105 ? -6.824 -8.553 8.358 1.00 92.88 105 LEU A C 1
ATOM 843 O O . LEU A 1 105 ? -5.946 -8.782 7.528 1.00 92.88 105 LEU A O 1
ATOM 847 N N . SER A 1 106 ? -7.342 -7.334 8.558 1.00 92.19 106 SER A N 1
ATOM 848 C CA . SER A 1 106 ? -6.932 -6.139 7.803 1.00 92.19 106 SER A CA 1
ATOM 849 C C . SER A 1 106 ? -5.422 -5.920 7.880 1.00 92.19 106 SER A C 1
ATOM 851 O O . SER A 1 106 ? -4.761 -5.743 6.852 1.00 92.19 106 SER A O 1
ATOM 853 N N . LEU A 1 107 ? -4.857 -6.013 9.088 1.00 94.00 107 LEU A N 1
ATOM 854 C CA . LEU A 1 107 ? -3.427 -5.850 9.324 1.00 94.00 107 LEU A CA 1
ATOM 855 C C . LEU A 1 107 ? -2.603 -6.885 8.551 1.00 94.00 107 LEU A C 1
ATOM 857 O O . LEU A 1 107 ? -1.694 -6.518 7.809 1.00 94.00 107 LEU A O 1
ATOM 861 N N . VAL A 1 108 ? -2.919 -8.174 8.702 1.00 95.56 108 VAL A N 1
ATOM 862 C CA . VAL A 1 108 ? -2.178 -9.262 8.044 1.00 95.56 108 VAL A CA 1
ATOM 863 C C . VAL A 1 108 ? -2.285 -9.145 6.527 1.00 95.56 108 VAL A C 1
ATOM 865 O O . VAL A 1 108 ? -1.270 -9.204 5.833 1.00 95.56 108 VAL A O 1
ATOM 868 N N . MET A 1 109 ? -3.494 -8.925 6.011 1.00 95.69 109 MET A N 1
ATOM 869 C CA . MET A 1 109 ? -3.747 -8.760 4.581 1.00 95.6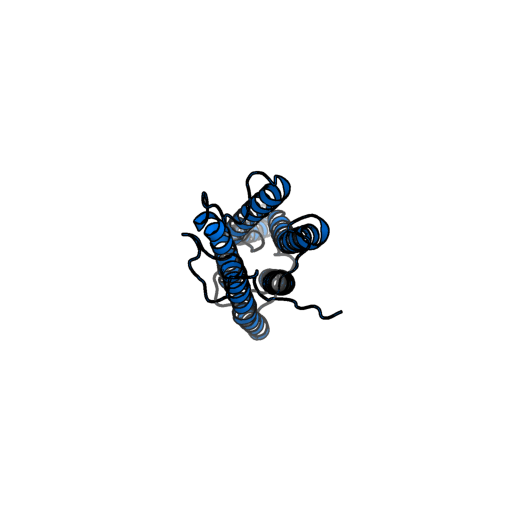9 109 MET A CA 1
ATOM 870 C C . MET A 1 109 ? -2.961 -7.575 4.009 1.00 95.69 109 MET A C 1
ATOM 872 O O . MET A 1 109 ? -2.276 -7.719 2.999 1.00 95.69 109 MET A O 1
ATOM 876 N N . THR A 1 110 ? -2.948 -6.438 4.705 1.00 94.19 110 THR A N 1
ATOM 877 C CA . THR A 1 110 ? -2.178 -5.245 4.322 1.00 94.19 110 THR A CA 1
ATOM 878 C C . THR A 1 110 ? -0.668 -5.513 4.345 1.00 94.19 110 THR A C 1
ATOM 880 O O . THR A 1 110 ? 0.038 -5.233 3.373 1.00 94.19 110 THR A O 1
ATOM 883 N N . VAL A 1 111 ? -0.147 -6.110 5.418 1.00 95.19 111 VAL A N 1
ATOM 884 C CA . VAL A 1 111 ? 1.286 -6.423 5.556 1.00 95.19 111 VAL A CA 1
ATOM 885 C C . VAL A 1 111 ? 1.756 -7.449 4.519 1.00 95.19 111 VAL A C 1
ATOM 887 O O . VAL A 1 111 ? 2.934 -7.464 4.181 1.00 95.19 111 VAL A O 1
ATOM 890 N N . VAL A 1 112 ? 0.864 -8.266 3.955 1.00 95.81 112 VAL A N 1
ATOM 891 C CA . VAL A 1 112 ? 1.188 -9.185 2.852 1.00 95.81 112 VAL A CA 1
ATOM 892 C C . VAL A 1 112 ? 1.046 -8.506 1.483 1.00 95.81 112 VAL A C 1
ATOM 894 O O . VAL A 1 11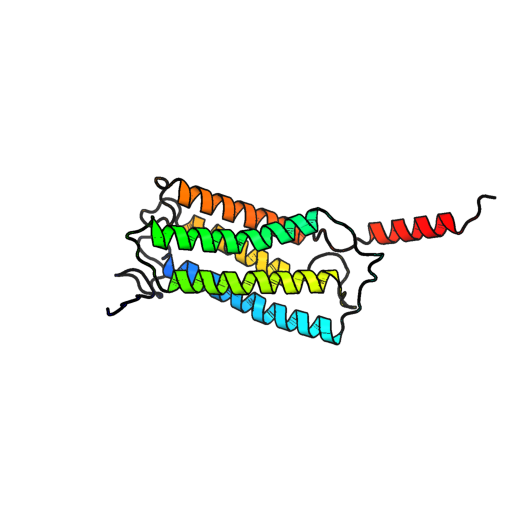2 ? 1.958 -8.582 0.655 1.00 95.81 112 VAL A O 1
ATOM 897 N N . ALA A 1 113 ? -0.073 -7.822 1.236 1.00 95.94 113 ALA A N 1
ATOM 898 C CA . ALA A 1 113 ? -0.415 -7.241 -0.061 1.00 95.94 113 ALA A CA 1
ATOM 899 C C . ALA A 1 113 ? 0.588 -6.173 -0.518 1.00 95.94 113 ALA A C 1
ATOM 901 O O . ALA A 1 113 ? 1.012 -6.170 -1.676 1.00 95.94 113 ALA A O 1
ATOM 902 N N . TYR A 1 114 ? 1.003 -5.277 0.382 1.00 95.00 114 TYR A N 1
ATOM 903 C CA . TYR A 1 114 ? 1.862 -4.148 0.020 1.00 95.00 114 TYR A CA 1
ATOM 904 C C . TYR A 1 114 ? 3.296 -4.572 -0.335 1.00 95.00 114 TYR A C 1
ATOM 906 O O . TYR A 1 114 ? 3.760 -4.189 -1.412 1.00 95.00 114 TYR A O 1
ATOM 914 N N . PRO A 1 115 ? 4.002 -5.410 0.451 1.00 95.31 115 PRO A N 1
ATOM 915 C CA . PRO A 1 115 ? 5.294 -5.962 0.039 1.00 95.31 115 PRO A CA 1
ATOM 916 C C . PRO A 1 115 ? 5.224 -6.766 -1.258 1.00 95.31 115 PRO A C 1
ATOM 918 O O . PRO A 1 115 ? 6.129 -6.666 -2.089 1.00 95.31 115 PRO A O 1
ATOM 921 N N . PHE A 1 116 ? 4.138 -7.514 -1.473 1.00 95.94 116 PHE A N 1
ATOM 922 C CA . PHE A 1 116 ? 3.931 -8.224 -2.729 1.00 95.94 116 PHE A CA 1
ATOM 923 C C . PHE A 1 116 ? 3.768 -7.247 -3.908 1.00 95.94 116 PHE A C 1
ATOM 925 O O . PHE A 1 116 ? 4.420 -7.417 -4.936 1.00 95.94 116 PHE A O 1
ATOM 932 N N . SER A 1 117 ? 3.009 -6.158 -3.744 1.00 94.94 117 SER A N 1
ATOM 933 C CA . SER A 1 117 ? 2.912 -5.102 -4.763 1.00 94.94 117 SER A CA 1
ATOM 934 C C . SER A 1 117 ? 4.272 -4.451 -5.057 1.00 94.94 117 SER A C 1
ATOM 936 O O . SER A 1 117 ? 4.609 -4.227 -6.216 1.00 94.94 117 SER A O 1
ATOM 938 N N . ILE A 1 118 ? 5.117 -4.239 -4.039 1.00 94.00 118 ILE A N 1
ATOM 939 C CA . ILE A 1 118 ? 6.485 -3.720 -4.205 1.00 94.00 118 ILE A CA 1
ATOM 940 C C . ILE A 1 118 ? 7.346 -4.684 -5.018 1.00 94.00 118 ILE A C 1
ATOM 942 O O . ILE A 1 118 ? 8.159 -4.250 -5.838 1.00 94.00 118 ILE A O 1
ATOM 946 N N . TRP A 1 119 ? 7.186 -5.990 -4.805 1.00 94.38 119 TRP A N 1
ATOM 947 C CA . TRP A 1 119 ? 7.876 -6.985 -5.613 1.00 94.38 119 TRP A CA 1
ATOM 948 C C . TRP A 1 119 ? 7.460 -6.891 -7.086 1.00 94.38 119 TRP A C 1
ATOM 950 O O . TRP A 1 119 ? 8.337 -6.835 -7.949 1.00 94.38 119 TRP A O 1
ATOM 960 N N . VAL A 1 120 ? 6.159 -6.754 -7.368 1.00 92.25 120 VAL A N 1
ATOM 961 C CA . VAL A 1 120 ? 5.648 -6.526 -8.731 1.00 92.25 120 VAL A CA 1
ATOM 962 C C . VAL A 1 120 ? 6.216 -5.231 -9.329 1.00 92.25 120 VAL A C 1
ATOM 964 O O . VAL A 1 120 ? 6.752 -5.276 -10.431 1.00 92.25 120 VAL A O 1
ATOM 967 N N . ILE A 1 121 ? 6.219 -4.110 -8.591 1.00 90.38 121 ILE A N 1
ATOM 968 C CA . ILE A 1 121 ? 6.817 -2.828 -9.029 1.00 90.38 121 ILE A CA 1
ATOM 969 C C . ILE A 1 121 ? 8.283 -3.009 -9.445 1.00 90.38 121 ILE A C 1
ATOM 971 O O . ILE A 1 121 ? 8.712 -2.489 -10.475 1.00 90.38 121 ILE A O 1
ATOM 975 N N . LYS A 1 122 ? 9.074 -3.737 -8.643 1.00 89.06 122 LYS A N 1
ATOM 976 C CA . LYS A 1 122 ? 10.488 -3.994 -8.951 1.00 89.06 122 LYS A CA 1
ATOM 977 C C . LYS A 1 122 ? 10.636 -4.818 -10.227 1.00 89.06 122 LYS A C 1
ATOM 979 O O . LYS A 1 122 ? 11.491 -4.501 -11.047 1.00 89.06 122 LYS A O 1
ATOM 984 N N . VAL A 1 123 ? 9.811 -5.847 -10.412 1.00 89.00 123 VAL A N 1
ATOM 985 C CA . VAL A 1 123 ? 9.850 -6.671 -11.627 1.00 89.00 123 VAL A CA 1
ATOM 986 C C . VAL A 1 123 ? 9.447 -5.855 -12.855 1.00 89.00 123 VAL A C 1
ATOM 988 O O . VAL A 1 123 ? 10.180 -5.878 -13.835 1.00 89.00 123 VAL A O 1
ATOM 991 N N . GLU A 1 124 ? 8.375 -5.061 -12.791 1.00 84.56 124 GLU A N 1
ATOM 992 C CA . GLU A 1 124 ? 7.964 -4.184 -13.901 1.00 84.56 124 GLU A CA 1
ATOM 993 C C . GLU A 1 124 ? 9.036 -3.163 -14.292 1.00 84.56 124 GLU A C 1
ATOM 995 O O . GLU A 1 124 ? 9.149 -2.789 -15.458 1.00 84.56 124 GLU A O 1
ATOM 1000 N N . ARG A 1 125 ? 9.837 -2.701 -13.326 1.00 82.50 125 ARG A N 1
ATOM 1001 C CA . ARG A 1 125 ? 10.936 -1.774 -13.603 1.00 82.50 125 ARG A CA 1
ATOM 1002 C C . ARG A 1 125 ? 12.074 -2.438 -14.381 1.00 82.50 125 ARG A C 1
ATOM 1004 O O . ARG A 1 125 ? 12.686 -1.782 -15.217 1.00 82.50 125 ARG A O 1
ATOM 1011 N N . HIS A 1 126 ? 12.390 -3.695 -14.077 1.00 81.06 126 HIS A N 1
ATOM 1012 C CA . HIS A 1 126 ? 13.555 -4.390 -14.635 1.00 81.06 126 HIS A CA 1
ATOM 1013 C C . HIS A 1 126 ? 13.236 -5.260 -15.856 1.00 81.06 126 HIS A C 1
ATOM 1015 O O . HIS A 1 126 ? 14.142 -5.573 -16.624 1.00 81.06 126 HIS A O 1
ATOM 1021 N N . TYR A 1 127 ? 11.972 -5.630 -16.057 1.00 81.19 127 TYR A N 1
ATOM 1022 C CA . TYR A 1 127 ? 11.541 -6.509 -17.137 1.00 81.19 127 TYR A CA 1
ATOM 1023 C C . TYR A 1 127 ? 10.429 -5.856 -17.953 1.00 81.19 127 TYR A C 1
ATOM 1025 O O . TYR A 1 127 ? 9.470 -5.314 -17.407 1.00 81.19 127 TYR A O 1
ATOM 1033 N N . GLN A 1 128 ? 10.523 -5.961 -19.276 1.00 74.88 128 GLN A N 1
ATOM 1034 C CA . GLN A 1 128 ? 9.487 -5.516 -20.207 1.00 74.88 128 GLN A CA 1
ATOM 1035 C C . GLN A 1 128 ? 8.847 -6.716 -20.904 1.00 74.88 128 GLN A C 1
ATOM 1037 O O . GLN A 1 128 ? 9.523 -7.688 -21.239 1.00 74.88 128 GLN A O 1
ATOM 1042 N N . LEU A 1 129 ? 7.527 -6.654 -21.103 1.00 73.69 129 LEU A N 1
ATOM 1043 C CA . LEU A 1 129 ? 6.796 -7.636 -21.902 1.00 73.69 129 LEU A CA 1
ATOM 1044 C C . LEU A 1 129 ? 6.764 -7.177 -23.370 1.00 73.69 129 LEU A C 1
ATOM 1046 O O . LEU A 1 129 ? 6.487 -6.005 -23.622 1.00 73.69 129 LEU A O 1
ATOM 1050 N N . PRO A 1 130 ? 6.967 -8.081 -24.344 1.00 64.56 130 PRO A N 1
ATOM 1051 C CA . PRO A 1 130 ? 7.081 -7.733 -25.765 1.00 64.56 130 PRO A CA 1
ATOM 1052 C C . PRO A 1 130 ? 5.788 -7.199 -26.408 1.00 64.56 130 PRO A C 1
ATOM 1054 O O . PRO A 1 130 ? 5.834 -6.648 -27.503 1.00 64.56 130 PRO A O 1
ATOM 1057 N N . SER A 1 131 ? 4.630 -7.367 -25.761 1.00 58.44 131 SER A N 1
ATOM 1058 C CA . SER A 1 131 ? 3.304 -7.066 -26.323 1.00 58.44 131 SER A CA 1
ATOM 1059 C C . SER A 1 131 ? 2.622 -5.815 -25.756 1.00 58.44 131 SER A C 1
ATOM 1061 O O . SER A 1 131 ? 1.537 -5.464 -26.219 1.00 58.44 131 SER A O 1
ATOM 1063 N N . LEU A 1 132 ? 3.218 -5.128 -24.775 1.00 56.66 132 LEU A N 1
ATOM 1064 C CA . LEU A 1 132 ? 2.628 -3.935 -24.162 1.00 56.66 132 LEU A CA 1
ATOM 1065 C C . LEU A 1 132 ? 3.446 -2.692 -24.546 1.00 56.66 132 LEU A C 1
ATOM 1067 O O . LEU A 1 132 ? 4.651 -2.668 -24.294 1.00 56.66 132 LEU A O 1
ATOM 1071 N N . PRO A 1 133 ? 2.839 -1.643 -25.136 1.00 52.84 133 PRO A N 1
ATOM 1072 C CA . PRO A 1 133 ? 3.551 -0.389 -25.356 1.00 52.84 133 PRO A CA 1
ATOM 1073 C C . PRO A 1 133 ? 4.051 0.167 -24.005 1.00 52.84 133 PRO A C 1
ATOM 1075 O O . PRO A 1 133 ? 3.296 0.135 -23.030 1.00 52.84 133 PRO A O 1
ATOM 1078 N N . PRO A 1 134 ? 5.282 0.711 -23.923 1.00 55.28 134 PRO A N 1
ATOM 1079 C CA . PRO A 1 134 ? 5.976 1.028 -22.667 1.00 55.28 134 PRO A CA 1
ATOM 1080 C C . PRO A 1 134 ? 5.486 2.349 -22.050 1.00 55.28 134 PRO A C 1
ATOM 1082 O O . PRO A 1 134 ? 6.265 3.242 -21.737 1.00 55.28 134 PRO A O 1
ATOM 1085 N N . ARG A 1 135 ? 4.167 2.541 -21.957 1.00 53.72 135 ARG A N 1
ATOM 1086 C CA . ARG A 1 135 ? 3.561 3.834 -21.605 1.00 53.72 135 ARG A CA 1
ATOM 1087 C C . ARG A 1 135 ? 3.198 3.981 -20.129 1.00 53.72 135 ARG A C 1
ATOM 1089 O O . ARG A 1 135 ? 2.840 5.085 -19.732 1.00 53.72 135 ARG A O 1
ATOM 1096 N N . GLY A 1 136 ? 3.319 2.927 -19.321 1.00 62.22 136 GLY A N 1
ATOM 1097 C CA . GLY A 1 136 ? 3.155 3.041 -17.876 1.00 62.22 136 GLY A CA 1
ATOM 1098 C C . GLY A 1 136 ? 3.187 1.721 -17.112 1.00 62.22 136 GLY A C 1
ATOM 1099 O O . GLY A 1 136 ? 3.563 0.693 -17.671 1.00 62.22 136 GLY A O 1
ATOM 1100 N N . HIS A 1 137 ? 2.830 1.781 -15.824 1.00 67.94 137 HIS A N 1
ATOM 1101 C CA . HIS A 1 137 ? 2.729 0.610 -14.950 1.00 67.94 137 HIS A CA 1
ATOM 1102 C C . HIS A 1 137 ? 1.780 -0.434 -15.529 1.00 67.94 137 HIS A C 1
ATOM 1104 O O . HIS A 1 137 ? 0.846 -0.108 -16.269 1.00 67.94 137 HIS A O 1
ATOM 1110 N N . GLY A 1 138 ? 1.992 -1.694 -15.155 1.00 76.69 138 GLY A N 1
ATOM 1111 C CA . GLY A 1 138 ? 1.058 -2.752 -15.492 1.00 76.69 138 GLY A CA 1
ATOM 1112 C C . GLY A 1 138 ? -0.335 -2.439 -14.949 1.00 76.69 138 GLY A C 1
ATOM 1113 O O . GLY A 1 138 ? -0.509 -1.885 -13.860 1.00 76.69 138 GLY A O 1
ATOM 1114 N N . ILE A 1 139 ? -1.353 -2.830 -15.718 1.00 85.62 139 ILE A N 1
ATOM 1115 C CA . ILE A 1 139 ? -2.763 -2.628 -15.361 1.00 85.62 139 ILE A CA 1
ATOM 1116 C C . ILE A 1 139 ? -3.103 -3.203 -13.979 1.00 85.62 139 ILE A C 1
ATOM 1118 O O . ILE A 1 139 ? -3.939 -2.653 -13.273 1.00 85.62 139 ILE A O 1
ATOM 1122 N N . VAL A 1 140 ? -2.418 -4.269 -13.562 1.00 91.50 140 VAL A N 1
ATOM 1123 C CA . VAL A 1 140 ? -2.618 -4.913 -12.260 1.00 91.50 140 VAL A CA 1
ATOM 1124 C C . VAL A 1 140 ? -2.299 -3.959 -11.110 1.00 91.50 140 VAL A C 1
ATOM 1126 O O . VAL A 1 140 ? -3.127 -3.794 -10.220 1.00 91.50 140 VAL A O 1
ATOM 1129 N N . LEU A 1 141 ? -1.141 -3.292 -11.127 1.00 91.00 141 LEU A N 1
ATOM 1130 C CA . LEU A 1 141 ? -0.772 -2.346 -10.071 1.00 91.00 141 LEU A CA 1
ATOM 1131 C C . LEU A 1 141 ? -1.680 -1.113 -10.062 1.00 91.00 141 LEU A C 1
ATOM 1133 O O . LEU A 1 141 ? -2.097 -0.663 -8.996 1.00 91.00 141 LEU A O 1
ATOM 1137 N N . LEU A 1 142 ? -2.046 -0.609 -11.244 1.00 90.62 142 LEU A N 1
ATOM 1138 C CA . LEU A 1 142 ? -2.997 0.496 -11.371 1.00 90.62 142 LEU A CA 1
ATOM 1139 C C . LEU A 1 142 ? -4.354 0.149 -10.756 1.00 90.62 142 LEU A C 1
ATOM 1141 O O . LEU A 1 142 ? -4.886 0.930 -9.967 1.00 90.62 142 LEU A O 1
ATOM 1145 N N . VAL A 1 143 ? -4.900 -1.027 -11.072 1.00 93.19 143 VAL A N 1
ATOM 1146 C CA . VAL A 1 143 ? -6.166 -1.499 -10.497 1.00 93.19 143 VAL A CA 1
ATOM 1147 C C . VAL A 1 143 ? -6.027 -1.722 -8.993 1.00 93.19 143 VAL A C 1
ATOM 1149 O O . VAL A 1 143 ? -6.920 -1.324 -8.255 1.00 93.19 143 VAL A O 1
ATOM 1152 N N . PHE A 1 144 ? -4.906 -2.265 -8.511 1.00 95.12 144 PHE A N 1
ATOM 1153 C CA . PHE A 1 144 ? -4.655 -2.427 -7.076 1.00 95.12 144 PHE A CA 1
ATOM 1154 C C . PHE A 1 144 ? -4.735 -1.091 -6.326 1.00 95.12 144 PHE A C 1
ATOM 1156 O O . PHE A 1 144 ? -5.528 -0.965 -5.396 1.00 95.12 144 PHE A O 1
ATOM 1163 N N . TRP A 1 145 ? -3.995 -0.065 -6.762 1.00 94.75 145 TRP A N 1
ATOM 1164 C CA . TRP A 1 145 ? -4.059 1.256 -6.124 1.00 94.75 145 TRP A CA 1
ATOM 1165 C C . TRP A 1 145 ? -5.418 1.935 -6.297 1.00 94.75 145 TRP A C 1
ATOM 1167 O O . TRP A 1 145 ? -5.859 2.642 -5.394 1.00 94.75 145 TRP A O 1
ATOM 1177 N N . SER A 1 146 ? -6.103 1.691 -7.419 1.00 93.94 146 SER A N 1
ATOM 1178 C CA . SER A 1 146 ? -7.471 2.174 -7.635 1.00 93.94 146 SER A CA 1
ATOM 1179 C C . SER A 1 146 ? -8.434 1.573 -6.616 1.00 93.94 146 SER A C 1
ATOM 1181 O O . SER A 1 146 ? -9.194 2.306 -5.997 1.00 93.94 146 SER A O 1
ATOM 1183 N N . LEU A 1 147 ? -8.390 0.253 -6.410 1.00 94.06 147 LEU A N 1
ATOM 1184 C CA . LEU A 1 147 ? -9.239 -0.441 -5.442 1.00 94.06 147 LEU A CA 1
ATOM 1185 C C . LEU A 1 147 ? -8.954 0.030 -4.015 1.00 94.06 147 LEU A C 1
ATOM 1187 O O . LEU A 1 147 ? -9.898 0.281 -3.272 1.00 94.06 147 LEU A O 1
ATOM 1191 N N . THR A 1 148 ? -7.682 0.222 -3.655 1.00 93.81 148 THR A N 1
ATOM 1192 C CA . THR A 1 148 ? -7.305 0.822 -2.368 1.00 93.81 148 THR A CA 1
ATOM 1193 C C . THR A 1 148 ? -7.895 2.221 -2.215 1.00 93.81 148 THR A C 1
ATOM 1195 O O . THR A 1 148 ? -8.507 2.517 -1.196 1.00 93.81 148 THR A O 1
ATOM 1198 N N . PHE A 1 149 ? -7.767 3.083 -3.226 1.00 94.06 149 PHE A N 1
ATOM 1199 C CA . PHE A 1 149 ? -8.327 4.432 -3.163 1.00 94.06 149 PHE A CA 1
ATOM 1200 C C . PHE A 1 149 ? -9.860 4.419 -3.081 1.00 94.06 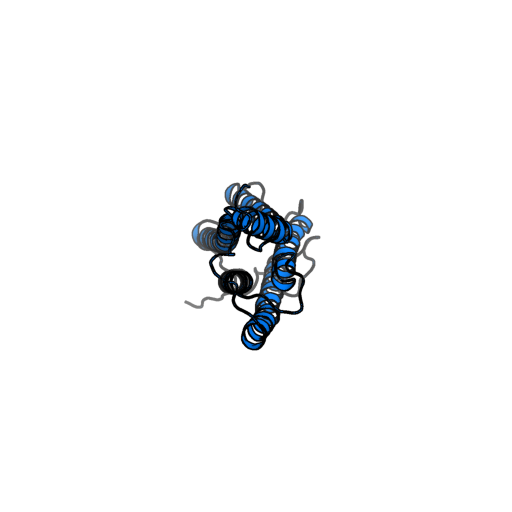149 PHE A C 1
ATOM 1202 O O . PHE A 1 149 ? -10.438 5.166 -2.296 1.00 94.06 149 PHE A O 1
ATOM 1209 N N . ILE A 1 150 ? -10.528 3.543 -3.835 1.00 92.94 150 ILE A N 1
ATOM 1210 C CA . ILE A 1 150 ? -11.981 3.351 -3.753 1.00 92.94 150 ILE A CA 1
ATOM 1211 C C . ILE A 1 150 ? -12.379 2.920 -2.340 1.00 92.94 150 ILE A C 1
ATOM 1213 O O . ILE A 1 150 ? -13.303 3.505 -1.785 1.00 92.94 150 ILE A O 1
ATOM 1217 N N . ALA A 1 151 ? -11.669 1.963 -1.734 1.00 91.44 151 ALA A N 1
ATOM 1218 C CA . ALA A 1 151 ? -11.938 1.519 -0.369 1.00 91.44 151 ALA A CA 1
ATOM 1219 C C . ALA A 1 151 ? -11.835 2.667 0.650 1.00 91.44 151 ALA A C 1
ATOM 1221 O O . ALA A 1 151 ? -12.723 2.807 1.486 1.00 91.44 151 ALA A O 1
ATOM 1222 N N . GLU A 1 152 ? -10.837 3.548 0.529 1.00 90.38 152 GLU A N 1
ATOM 1223 C CA . GLU A 1 152 ? -10.753 4.743 1.382 1.00 90.38 152 GLU A CA 1
ATOM 1224 C C . GLU A 1 152 ? -11.903 5.732 1.133 1.00 90.38 152 GLU A C 1
ATOM 1226 O O . GLU A 1 152 ? -12.361 6.386 2.061 1.00 90.38 152 GLU A O 1
ATOM 1231 N N . ASN A 1 153 ? -12.419 5.842 -0.095 1.00 90.25 153 ASN A N 1
ATOM 1232 C CA . ASN A 1 153 ? -13.582 6.692 -0.374 1.00 90.25 153 ASN A CA 1
ATOM 1233 C C . ASN A 1 153 ? -14.880 6.122 0.211 1.00 90.25 153 ASN A C 1
ATOM 1235 O O . ASN A 1 153 ? -15.781 6.887 0.551 1.00 90.25 153 ASN A O 1
ATOM 1239 N N . LEU A 1 154 ? -14.979 4.799 0.380 1.00 86.69 154 LEU A N 1
ATOM 1240 C CA . LEU A 1 154 ? -16.122 4.187 1.062 1.00 86.69 154 LEU A CA 1
ATOM 1241 C C . LEU A 1 154 ? -16.207 4.626 2.531 1.00 86.69 154 LEU A C 1
ATOM 1243 O O . LEU A 1 154 ? -17.308 4.652 3.080 1.00 86.69 154 LEU A O 1
ATOM 1247 N N . ALA A 1 155 ? -15.089 5.066 3.130 1.00 80.56 155 ALA A N 1
ATOM 1248 C CA . ALA A 1 155 ? -15.065 5.687 4.454 1.00 80.56 155 ALA A CA 1
ATOM 1249 C C . ALA A 1 155 ? -16.056 6.866 4.568 1.00 80.56 155 ALA A C 1
ATOM 1251 O O . ALA A 1 155 ? -16.610 7.127 5.637 1.00 80.56 155 ALA A O 1
ATOM 1252 N N . PHE A 1 156 ? -16.305 7.563 3.451 1.00 81.31 156 PHE A N 1
ATOM 1253 C CA . PHE A 1 156 ? -17.181 8.726 3.401 1.00 81.31 156 PHE A CA 1
ATOM 1254 C C . PHE A 1 156 ? -18.673 8.398 3.360 1.00 81.31 156 PHE A C 1
ATOM 1256 O O . PHE A 1 156 ? -19.484 9.268 3.670 1.00 81.31 156 PHE A O 1
ATOM 1263 N N . LEU A 1 157 ? -19.057 7.160 3.031 1.00 75.31 157 LEU A N 1
ATOM 1264 C CA . LEU A 1 157 ? -20.468 6.751 3.026 1.00 75.31 157 LEU A CA 1
ATOM 1265 C C . LEU A 1 157 ? -21.098 6.819 4.423 1.00 75.31 157 LEU A C 1
ATOM 1267 O O . LEU A 1 157 ? -22.305 7.004 4.540 1.00 75.31 157 LEU A O 1
ATOM 1271 N N . ASN A 1 158 ? -20.273 6.729 5.467 1.00 71.69 158 ASN A N 1
ATOM 1272 C CA . ASN A 1 158 ? -20.691 6.834 6.861 1.00 71.69 158 ASN A CA 1
ATOM 1273 C C . ASN A 1 158 ? -20.463 8.227 7.475 1.00 71.69 158 ASN A C 1
ATOM 1275 O O . ASN A 1 158 ? -20.580 8.379 8.692 1.00 71.69 158 ASN A O 1
ATOM 1279 N N . LEU A 1 159 ? -20.133 9.252 6.676 1.00 68.69 159 LEU A N 1
ATOM 1280 C CA . LEU A 1 159 ? -19.989 10.620 7.186 1.00 68.69 159 LEU A CA 1
ATOM 1281 C C . LEU A 1 159 ? -21.297 11.114 7.816 1.00 68.69 159 LEU A C 1
ATOM 1283 O O . LEU A 1 159 ? -22.361 11.049 7.205 1.00 68.69 159 LEU A O 1
ATOM 1287 N N . GLY A 1 160 ? -21.199 11.676 9.022 1.00 58.28 160 GLY A N 1
ATOM 1288 C CA . GLY A 1 160 ? -22.327 12.322 9.701 1.00 58.28 160 GLY A CA 1
ATOM 1289 C C . GLY A 1 160 ? -23.278 11.373 10.434 1.00 58.28 160 GLY A C 1
ATOM 1290 O O . GLY A 1 160 ? -24.315 11.824 10.917 1.00 58.28 160 GLY A O 1
ATOM 1291 N N . GLN A 1 161 ? -22.936 10.089 10.551 1.00 62.66 161 GLN A N 1
ATOM 1292 C CA . GLN A 1 161 ? -23.691 9.126 11.353 1.00 62.66 161 GLN A CA 1
ATOM 1293 C C . GLN A 1 161 ? -23.032 8.877 12.710 1.00 62.66 161 GLN A C 1
ATOM 1295 O O . GLN A 1 161 ? -21.821 9.019 12.851 1.00 62.66 161 GLN A O 1
ATOM 1300 N N . GLN A 1 162 ? -23.829 8.479 13.707 1.00 54.03 162 GLN A N 1
ATOM 1301 C CA . GLN A 1 162 ? -23.340 8.215 15.071 1.00 54.03 162 GLN A CA 1
ATOM 1302 C C . GLN A 1 162 ? -22.302 7.080 15.116 1.00 54.03 162 GLN A C 1
ATOM 1304 O O . GLN A 1 162 ? -21.416 7.087 15.959 1.00 54.03 162 GLN A O 1
ATOM 1309 N N . ASN A 1 163 ? -22.364 6.150 14.158 1.00 55.75 163 ASN A N 1
ATOM 1310 C CA . ASN A 1 163 ? -21.411 5.049 14.005 1.00 55.75 163 ASN A CA 1
ATOM 1311 C C . ASN A 1 163 ? -20.263 5.387 13.036 1.00 55.75 163 ASN A C 1
ATOM 1313 O O . ASN A 1 163 ? -19.661 4.483 12.448 1.00 55.75 163 ASN A O 1
ATOM 1317 N N . TRP A 1 164 ? -19.973 6.673 12.806 1.00 58.66 164 TRP A N 1
ATOM 1318 C CA . TRP A 1 164 ? -18.836 7.045 11.973 1.00 58.66 164 TRP A CA 1
ATOM 1319 C C . TRP A 1 164 ? -17.534 6.552 12.614 1.00 58.66 164 TRP A C 1
ATOM 1321 O O . TRP A 1 164 ? -17.238 6.813 13.778 1.00 58.66 164 TRP A O 1
ATOM 1331 N N . TRP A 1 165 ? -16.751 5.831 11.814 1.00 60.31 165 TRP A N 1
ATOM 1332 C CA . TRP A 1 165 ? -15.538 5.122 12.222 1.00 60.3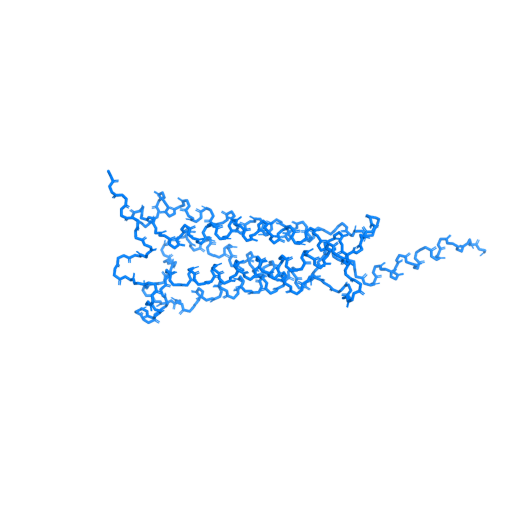1 165 TRP A CA 1
ATOM 1333 C C . TRP A 1 165 ? -14.421 6.011 12.774 1.00 60.31 165 TRP A C 1
ATOM 1335 O O . TRP A 1 165 ? -13.471 5.490 13.348 1.00 60.31 165 TRP A O 1
ATOM 1345 N N . PHE A 1 166 ? -14.528 7.327 12.586 1.00 60.62 166 PHE A N 1
ATOM 1346 C CA . PHE A 1 166 ? -13.579 8.320 13.068 1.00 60.62 166 PHE A CA 1
ATOM 1347 C C . PHE A 1 166 ? -14.365 9.430 13.752 1.00 60.62 166 PHE A C 1
ATOM 1349 O O . PHE A 1 166 ? -14.906 10.319 13.095 1.00 60.62 166 PHE A O 1
ATOM 1356 N N . HIS A 1 167 ? -14.469 9.383 15.076 1.00 59.03 167 HIS A N 1
ATOM 1357 C CA . HIS A 1 167 ? -15.136 10.465 15.788 1.00 59.03 167 HIS A CA 1
ATOM 1358 C C . HIS A 1 167 ? -14.274 11.731 15.688 1.00 59.03 167 HIS A C 1
ATOM 1360 O O . HIS A 1 167 ? -13.080 11.704 15.974 1.00 59.03 167 HIS A O 1
ATOM 1366 N N . LEU A 1 168 ? -14.873 12.867 15.306 1.00 52.47 168 LEU A N 1
ATOM 1367 C CA . LEU A 1 168 ? -14.180 14.169 15.197 1.00 52.47 168 LEU A CA 1
ATOM 1368 C C . LEU A 1 168 ? -13.516 14.617 16.507 1.00 52.47 168 LEU A C 1
ATOM 1370 O O . LEU A 1 168 ? -12.662 15.501 16.488 1.00 52.47 168 LEU A O 1
ATOM 1374 N N . SER A 1 169 ? -13.919 14.028 17.635 1.00 53.50 169 SER A N 1
ATOM 1375 C CA . SER A 1 169 ? -13.305 14.231 18.945 1.00 53.50 169 SER A CA 1
ATOM 1376 C C . SER A 1 169 ? -11.894 13.644 19.039 1.00 53.50 169 SER A C 1
ATOM 1378 O O . SER A 1 169 ? -11.051 14.223 19.724 1.00 53.50 169 SER A O 1
ATOM 1380 N N . ASP A 1 170 ? -11.605 12.559 18.315 1.00 71.00 170 ASP A N 1
ATOM 1381 C CA . ASP A 1 170 ? -10.318 11.869 18.363 1.00 71.00 170 ASP A CA 1
ATOM 1382 C C . ASP A 1 170 ? -9.398 12.354 17.242 1.00 71.00 170 ASP A C 1
ATOM 1384 O O . ASP A 1 170 ? -9.271 11.769 16.163 1.00 71.00 170 ASP A O 1
ATOM 1388 N N . GLN A 1 171 ? -8.701 13.456 17.538 1.00 81.12 171 GLN A N 1
ATOM 1389 C CA . GLN A 1 171 ? -7.749 14.117 16.636 1.00 81.12 171 GLN A CA 1
ATOM 1390 C C . GLN A 1 171 ? -6.718 13.150 16.029 1.00 81.12 171 GLN A C 1
ATOM 1392 O O . GLN A 1 171 ? -6.299 13.334 14.887 1.00 81.12 171 GLN A O 1
ATOM 1397 N N . ILE A 1 172 ? -6.318 12.115 16.775 1.00 82.62 172 ILE A N 1
ATOM 1398 C CA . ILE A 1 172 ? -5.320 11.131 16.342 1.00 82.62 172 ILE A CA 1
ATOM 1399 C C . ILE A 1 172 ? -5.889 10.200 15.263 1.00 82.62 172 ILE A C 1
ATOM 1401 O O . ILE A 1 172 ? -5.234 9.997 14.240 1.00 82.62 172 ILE A O 1
ATOM 1405 N N . GLU A 1 173 ? -7.097 9.656 15.448 1.00 80.56 173 GLU A N 1
ATOM 1406 C CA . GLU A 1 173 ? -7.711 8.772 14.448 1.00 80.56 173 GLU A CA 1
ATOM 1407 C C . GLU A 1 173 ? -8.029 9.533 13.161 1.00 80.56 173 GLU A C 1
ATOM 1409 O O . GLU A 1 173 ? -7.753 9.042 12.065 1.00 80.56 173 GLU A O 1
ATOM 1414 N N . MET A 1 174 ? -8.511 10.773 13.296 1.00 83.38 174 MET A N 1
ATOM 1415 C CA . MET A 1 174 ? -8.761 11.656 12.161 1.00 83.38 174 MET A CA 1
ATOM 1416 C C . MET A 1 174 ? -7.473 11.974 11.392 1.00 83.38 174 MET A C 1
ATOM 1418 O O . MET A 1 174 ? -7.446 11.902 10.164 1.00 83.38 174 MET A O 1
ATOM 1422 N N . ALA A 1 175 ? -6.381 12.286 12.097 1.00 88.00 175 ALA A N 1
ATOM 1423 C CA . ALA A 1 175 ? -5.092 12.556 11.467 1.00 88.00 175 ALA A CA 1
ATOM 1424 C C . ALA A 1 175 ? -4.559 11.332 10.707 1.00 88.00 175 ALA A C 1
ATOM 1426 O O . ALA A 1 175 ? -4.088 11.474 9.579 1.00 88.00 175 ALA A O 1
ATOM 1427 N N . LEU A 1 176 ? -4.668 10.131 11.287 1.00 88.06 176 LEU A N 1
ATOM 1428 C CA . LEU A 1 176 ? -4.271 8.886 10.624 1.00 88.06 176 LEU A CA 1
ATOM 1429 C C . LEU A 1 176 ? -5.114 8.603 9.383 1.00 88.06 176 LEU A C 1
ATOM 1431 O O . LEU A 1 176 ? -4.558 8.232 8.349 1.00 88.06 176 LEU A O 1
ATOM 1435 N N . PHE A 1 177 ? -6.427 8.820 9.461 1.00 88.31 177 PHE A N 1
ATOM 1436 C CA . PHE A 1 177 ? -7.324 8.669 8.321 1.00 88.31 177 PHE A CA 1
ATOM 1437 C C . PHE A 1 177 ? -6.973 9.642 7.188 1.00 88.31 177 PHE A C 1
ATOM 1439 O O . PHE A 1 177 ? -6.767 9.215 6.054 1.00 88.31 177 PHE A O 1
ATOM 1446 N N . VAL A 1 178 ? -6.816 10.936 7.487 1.00 90.50 178 VAL A N 1
ATOM 1447 C CA . VAL A 1 178 ? -6.446 11.953 6.486 1.00 90.50 178 VAL A CA 1
ATOM 1448 C C . VAL A 1 178 ? -5.095 11.630 5.848 1.00 90.50 178 VAL A C 1
ATOM 1450 O O . VAL A 1 178 ? -4.945 11.697 4.628 1.00 90.50 178 VAL A O 1
ATOM 1453 N N . LEU A 1 179 ? -4.109 11.244 6.658 1.00 93.25 179 LEU A N 1
ATOM 1454 C CA . LEU A 1 179 ? -2.771 10.890 6.191 1.00 93.25 179 LEU A CA 1
ATOM 1455 C C . LEU A 1 179 ? -2.797 9.672 5.263 1.00 93.25 179 LEU A C 1
ATOM 1457 O O . LEU A 1 179 ? -2.155 9.680 4.208 1.00 93.25 179 LEU A O 1
ATOM 1461 N N . ARG A 1 180 ? -3.575 8.649 5.621 1.00 92.62 180 ARG A N 1
ATOM 1462 C CA . ARG A 1 180 ? -3.803 7.463 4.795 1.00 92.62 180 ARG A CA 1
ATOM 1463 C C . ARG A 1 180 ? -4.500 7.820 3.484 1.00 92.62 180 ARG A C 1
ATOM 1465 O O . ARG A 1 180 ? -4.003 7.454 2.421 1.00 92.62 180 ARG A O 1
ATOM 1472 N N . TYR A 1 181 ? -5.570 8.609 3.542 1.00 93.31 181 TYR A N 1
ATOM 1473 C CA . TYR A 1 181 ? -6.325 9.054 2.372 1.00 93.31 181 TYR A CA 1
ATOM 1474 C C . TYR A 1 181 ? -5.447 9.820 1.371 1.00 93.31 181 TYR A C 1
ATOM 1476 O O . TYR A 1 181 ? -5.395 9.480 0.187 1.00 93.31 181 TYR A O 1
ATOM 1484 N N . VAL A 1 182 ? -4.695 10.820 1.849 1.00 94.81 182 VAL A N 1
ATOM 1485 C CA . VAL A 1 182 ? -3.773 11.608 1.013 1.00 94.81 182 VAL A CA 1
ATOM 1486 C C . VAL A 1 182 ? -2.681 10.716 0.422 1.00 94.81 182 VAL A C 1
ATOM 1488 O O . VAL A 1 182 ? -2.347 10.852 -0.754 1.00 94.81 182 VAL A O 1
ATOM 1491 N N . THR A 1 183 ? -2.154 9.765 1.196 1.00 94.19 183 THR A N 1
ATOM 1492 C CA . THR A 1 183 ? -1.153 8.805 0.708 1.00 94.19 183 THR A CA 1
ATOM 1493 C C . THR A 1 183 ? -1.712 7.941 -0.427 1.00 94.19 183 THR A C 1
ATOM 1495 O O . THR A 1 183 ? -1.072 7.836 -1.475 1.00 94.19 183 THR A O 1
ATOM 1498 N N . CYS A 1 184 ? -2.915 7.380 -0.274 1.00 93.44 184 CYS A N 1
ATOM 1499 C CA . CYS A 1 184 ? -3.586 6.600 -1.319 1.00 93.44 184 CYS A CA 1
ATOM 1500 C C . CYS A 1 184 ? -3.819 7.425 -2.591 1.00 93.44 184 CYS A C 1
ATOM 1502 O O . CYS A 1 184 ? -3.527 6.955 -3.692 1.00 93.44 184 CYS A O 1
ATOM 1504 N N . LEU A 1 185 ? -4.274 8.673 -2.442 1.00 93.50 185 LEU A N 1
ATOM 1505 C CA . LEU A 1 185 ? -4.484 9.598 -3.555 1.00 93.50 185 LEU A CA 1
ATOM 1506 C C . LEU A 1 185 ? -3.179 9.871 -4.321 1.00 93.50 185 LEU A C 1
ATOM 1508 O O . LEU A 1 185 ? -3.138 9.772 -5.549 1.00 93.50 185 LEU A O 1
ATOM 1512 N N . LEU A 1 186 ? -2.096 10.183 -3.601 1.00 93.00 186 LEU A N 1
ATOM 1513 C CA . LEU A 1 186 ? -0.786 10.448 -4.198 1.00 93.00 186 LEU A CA 1
ATOM 1514 C C . LEU A 1 186 ? -0.240 9.221 -4.932 1.00 93.00 186 LEU A C 1
ATOM 1516 O O . LEU A 1 186 ? 0.249 9.355 -6.053 1.00 93.00 186 LEU A O 1
ATOM 1520 N N . ILE A 1 187 ? -0.345 8.028 -4.338 1.00 91.69 187 ILE A N 1
ATOM 1521 C CA . ILE A 1 187 ? 0.091 6.784 -4.984 1.00 91.69 187 ILE A CA 1
ATOM 1522 C C . ILE A 1 187 ? -0.715 6.517 -6.250 1.00 91.69 187 ILE A C 1
ATOM 1524 O O . ILE A 1 187 ? -0.122 6.164 -7.264 1.00 91.69 187 ILE A O 1
ATOM 1528 N N . PHE A 1 188 ? -2.035 6.708 -6.222 1.00 90.38 188 PHE A N 1
ATOM 1529 C CA . PHE A 1 188 ? -2.883 6.504 -7.392 1.00 90.38 188 PHE A CA 1
ATOM 1530 C C . PHE A 1 188 ? -2.460 7.409 -8.562 1.00 90.38 188 PHE A C 1
ATOM 1532 O O . PHE A 1 188 ? -2.206 6.920 -9.666 1.00 90.38 188 PHE A O 1
ATOM 1539 N N . PHE A 1 189 ? -2.273 8.710 -8.316 1.00 89.44 189 PHE A N 1
ATOM 1540 C CA . PHE A 1 189 ? -1.804 9.639 -9.352 1.00 89.44 189 PHE A CA 1
ATOM 1541 C C . PHE A 1 189 ? -0.376 9.348 -9.828 1.00 89.44 189 PHE A C 1
ATOM 1543 O O . PHE A 1 189 ? -0.090 9.448 -11.024 1.00 89.44 189 PHE A O 1
ATOM 1550 N N . LEU A 1 190 ? 0.530 8.970 -8.921 1.00 87.06 190 LEU A N 1
ATOM 1551 C CA . LEU A 1 190 ? 1.883 8.549 -9.295 1.00 87.06 190 LEU A CA 1
ATOM 1552 C C . LEU A 1 190 ? 1.856 7.270 -10.138 1.00 87.06 190 LEU A C 1
ATOM 1554 O O . LEU A 1 190 ? 2.587 7.184 -11.122 1.00 87.06 190 LEU A O 1
ATOM 1558 N N . GLY A 1 191 ? 0.972 6.327 -9.809 1.00 83.19 191 GLY A N 1
ATOM 1559 C CA . GLY A 1 191 ? 0.730 5.113 -10.580 1.00 83.19 191 GLY A CA 1
ATOM 1560 C C . GLY A 1 191 ? 0.342 5.429 -12.023 1.00 83.19 191 GLY A C 1
ATOM 1561 O O . GLY A 1 191 ? 0.956 4.891 -12.942 1.00 83.19 191 GLY A O 1
ATOM 1562 N N . LEU A 1 192 ? -0.594 6.365 -12.231 1.00 81.81 192 LEU A N 1
ATOM 1563 C CA . LEU A 1 192 ? -1.008 6.818 -13.568 1.00 81.81 192 LEU A CA 1
ATOM 1564 C C . LEU A 1 192 ? 0.134 7.471 -14.360 1.00 81.81 192 LEU A C 1
ATOM 1566 O O . LEU A 1 192 ? 0.225 7.291 -15.572 1.00 81.81 192 LEU A O 1
ATOM 1570 N N . LYS A 1 193 ? 1.013 8.224 -13.686 1.00 74.31 193 LYS A N 1
ATOM 1571 C CA . LYS A 1 193 ? 2.167 8.879 -14.322 1.00 74.31 193 LYS A CA 1
ATOM 1572 C C . LYS A 1 193 ? 3.302 7.901 -14.654 1.00 74.31 193 LYS A C 1
ATOM 1574 O O . LYS A 1 193 ? 4.126 8.219 -15.508 1.00 74.31 193 LYS A O 1
ATOM 1579 N N . ALA A 1 194 ? 3.353 6.748 -13.982 1.00 67.12 194 ALA A N 1
ATOM 1580 C CA . ALA A 1 194 ? 4.355 5.694 -14.148 1.00 67.12 194 ALA A CA 1
ATOM 1581 C C . ALA A 1 194 ? 5.808 6.208 -14.254 1.00 67.12 194 ALA A C 1
ATOM 1583 O O . ALA A 1 194 ? 6.523 5.934 -15.220 1.00 67.12 194 ALA A O 1
ATOM 1584 N N . PRO A 1 195 ? 6.275 6.964 -13.249 1.00 57.38 195 PRO A N 1
ATOM 1585 C CA . PRO A 1 195 ? 7.502 7.753 -13.320 1.00 57.38 195 PRO A CA 1
ATOM 1586 C C . PRO A 1 195 ? 8.801 6.945 -13.454 1.00 57.38 195 PRO A C 1
ATOM 1588 O O . PRO A 1 195 ? 9.856 7.549 -13.641 1.00 57.38 195 PRO A O 1
ATOM 1591 N N . GLY A 1 196 ? 8.758 5.623 -13.272 1.00 55.31 196 GLY A N 1
ATOM 1592 C CA . GLY A 1 196 ? 9.917 4.729 -13.336 1.00 55.31 196 GLY A CA 1
ATOM 1593 C C . GLY A 1 196 ? 10.116 4.022 -14.680 1.00 55.31 196 GLY A C 1
ATOM 1594 O O . GLY A 1 196 ? 11.062 3.245 -14.792 1.00 55.31 196 GLY A O 1
ATOM 1595 N N . ILE A 1 197 ? 9.246 4.259 -15.668 1.00 59.25 197 ILE A N 1
ATOM 1596 C CA . ILE A 1 197 ? 9.273 3.595 -16.979 1.00 59.25 197 ILE A CA 1
ATOM 1597 C C . ILE A 1 197 ? 9.660 4.626 -18.046 1.00 59.25 197 ILE A C 1
ATOM 1599 O O . ILE A 1 197 ? 9.119 5.730 -18.075 1.00 59.25 197 ILE A O 1
ATOM 1603 N N . MET A 1 198 ? 10.636 4.278 -18.890 1.00 55.91 198 MET A N 1
ATOM 1604 C CA . MET A 1 198 ? 11.186 5.168 -19.917 1.00 55.91 198 MET A CA 1
ATOM 1605 C C . MET A 1 198 ? 10.099 5.562 -20.924 1.00 55.91 198 MET A C 1
ATOM 1607 O O . MET A 1 198 ? 9.471 4.694 -21.531 1.00 55.91 198 MET A O 1
ATOM 1611 N N . GLN A 1 199 ? 9.875 6.863 -21.116 1.00 58.25 199 GLN A N 1
ATOM 1612 C CA . GLN A 1 199 ? 8.916 7.344 -22.109 1.00 58.25 199 GLN A CA 1
ATOM 1613 C C . GLN A 1 199 ? 9.589 7.398 -23.489 1.00 58.25 199 GLN A C 1
ATOM 1615 O O . GLN A 1 199 ? 10.778 7.681 -23.599 1.00 58.25 199 GLN A O 1
ATOM 1620 N N . ASN A 1 200 ? 8.837 7.168 -24.573 1.00 53.34 200 ASN A N 1
ATOM 1621 C CA . ASN A 1 200 ? 9.381 7.187 -25.946 1.00 53.34 200 ASN A CA 1
ATOM 1622 C C . ASN A 1 200 ? 10.145 8.483 -26.289 1.00 53.34 200 ASN A C 1
ATOM 1624 O O . ASN A 1 200 ? 11.048 8.452 -27.119 1.00 53.34 200 ASN A O 1
ATOM 1628 N N . ILE A 1 201 ? 9.804 9.605 -25.648 1.00 55.84 201 ILE A N 1
ATOM 1629 C CA . ILE A 1 201 ? 10.489 10.896 -25.815 1.00 55.84 201 ILE A CA 1
ATOM 1630 C C . ILE A 1 201 ? 11.966 10.789 -25.407 1.00 55.84 201 ILE A C 1
ATOM 1632 O O . ILE A 1 201 ? 12.833 11.277 -26.129 1.00 55.84 201 ILE A O 1
ATOM 1636 N N . ASP A 1 202 ? 12.260 10.074 -24.319 1.00 55.53 202 ASP A N 1
ATOM 1637 C CA . ASP A 1 202 ? 13.633 9.849 -23.863 1.00 55.53 202 ASP A CA 1
ATOM 1638 C C . ASP A 1 202 ? 14.393 8.947 -24.844 1.00 55.53 202 ASP A C 1
ATOM 1640 O O . ASP A 1 202 ? 15.568 9.175 -25.118 1.00 55.53 202 ASP A O 1
ATOM 1644 N N . TYR A 1 203 ? 13.715 7.960 -25.444 1.00 57.00 203 TYR A N 1
ATOM 1645 C CA . TYR A 1 203 ? 14.321 7.075 -26.443 1.00 57.00 203 TYR A CA 1
ATOM 1646 C C . TYR A 1 203 ? 14.713 7.831 -27.722 1.00 57.00 203 TYR A C 1
ATOM 1648 O O . TYR A 1 203 ? 15.825 7.660 -28.222 1.00 57.00 203 TYR A O 1
ATOM 1656 N N . PHE A 1 204 ? 13.836 8.702 -28.236 1.00 59.03 204 PHE A N 1
ATOM 1657 C CA . PHE A 1 204 ? 14.159 9.551 -29.388 1.00 59.03 204 PHE A CA 1
ATOM 1658 C C . PHE A 1 204 ? 15.284 10.538 -29.066 1.00 59.03 204 PHE A C 1
ATOM 1660 O O . PHE A 1 204 ? 16.220 10.653 -29.852 1.00 59.03 204 PHE A O 1
ATOM 1667 N N . SER A 1 205 ? 15.257 11.170 -27.888 1.00 59.75 205 SER A N 1
ATOM 1668 C CA . SER A 1 205 ? 16.309 12.104 -27.474 1.00 59.75 205 SER A CA 1
ATOM 1669 C C . SER A 1 205 ? 17.675 11.429 -27.299 1.00 59.75 205 SER A C 1
ATOM 1671 O O . SER A 1 205 ? 18.693 12.034 -27.635 1.00 59.75 205 SER A O 1
ATOM 1673 N N . LEU A 1 206 ? 17.725 10.193 -26.789 1.00 59.97 206 LEU A N 1
ATOM 1674 C CA . LEU A 1 206 ? 18.966 9.417 -26.682 1.00 59.97 206 LEU A CA 1
ATOM 1675 C C . LEU A 1 206 ? 19.493 9.013 -28.059 1.00 59.97 206 LEU A C 1
ATOM 1677 O O . LEU A 1 206 ? 20.688 9.142 -28.321 1.00 59.97 206 LEU A O 1
ATOM 1681 N N . ASN A 1 207 ? 18.606 8.567 -28.952 1.00 61.47 207 ASN A N 1
ATOM 1682 C CA . ASN A 1 207 ? 18.993 8.182 -30.302 1.00 61.47 207 ASN A CA 1
ATOM 1683 C C . ASN A 1 207 ? 19.501 9.392 -31.103 1.00 61.47 207 ASN A C 1
ATOM 1685 O O . ASN A 1 207 ? 20.523 9.285 -31.774 1.00 61.47 207 ASN A O 1
ATOM 1689 N N . ASP A 1 208 ? 18.863 10.560 -30.975 1.00 61.78 208 ASP A N 1
ATOM 1690 C CA . ASP A 1 208 ? 19.335 11.808 -31.585 1.00 61.78 208 ASP A CA 1
ATOM 1691 C C . ASP A 1 208 ? 20.675 12.267 -30.995 1.00 61.78 208 ASP A C 1
ATOM 1693 O O . ASP A 1 208 ? 21.573 12.653 -31.745 1.00 61.78 208 ASP A O 1
ATOM 1697 N N . ALA A 1 209 ? 20.873 12.161 -29.677 1.00 60.28 209 ALA A N 1
ATOM 1698 C CA . ALA A 1 209 ? 22.161 12.459 -29.048 1.00 60.28 209 ALA A CA 1
ATOM 1699 C C . ALA A 1 209 ? 23.283 11.524 -29.546 1.00 60.28 209 ALA A C 1
ATOM 1701 O O . ALA A 1 209 ? 24.366 11.999 -29.892 1.00 60.28 209 ALA A O 1
ATOM 1702 N N . GLN A 1 210 ? 23.023 10.216 -29.662 1.00 59.88 210 GLN A N 1
ATOM 1703 C CA . GLN A 1 210 ? 23.965 9.255 -30.252 1.00 59.88 210 GLN A CA 1
ATOM 1704 C C . GLN A 1 210 ? 24.248 9.553 -31.729 1.00 59.88 210 GLN A C 1
ATOM 1706 O O . GLN A 1 210 ? 25.396 9.475 -32.168 1.00 59.88 210 GLN A O 1
ATOM 1711 N N . ARG A 1 211 ? 23.225 9.936 -32.500 1.00 59.47 211 ARG A N 1
ATOM 1712 C CA . ARG A 1 211 ? 23.366 10.303 -33.916 1.00 59.47 211 ARG A CA 1
ATOM 1713 C C . ARG A 1 211 ? 24.211 11.560 -34.106 1.00 59.47 211 ARG A C 1
ATOM 1715 O O . ARG A 1 211 ? 24.999 11.623 -35.046 1.00 59.47 211 ARG A O 1
ATOM 1722 N N . ASN A 1 212 ? 24.063 12.532 -33.208 1.00 59.94 212 ASN A N 1
ATOM 1723 C CA . ASN A 1 212 ? 24.829 13.775 -33.219 1.00 59.94 212 ASN A CA 1
ATOM 1724 C C . ASN A 1 212 ? 26.295 13.554 -32.823 1.00 59.94 212 ASN A C 1
ATOM 1726 O O . ASN A 1 212 ? 27.170 14.171 -33.417 1.00 59.94 212 ASN A O 1
ATOM 1730 N N . PHE A 1 213 ? 26.586 12.630 -31.902 1.00 61.09 213 PHE A N 1
ATOM 1731 C CA . PHE A 1 213 ? 27.965 12.234 -31.578 1.00 61.09 213 PHE A CA 1
ATOM 1732 C C . PHE A 1 213 ? 28.661 11.459 -32.709 1.00 61.09 213 PHE A C 1
ATOM 1734 O O . PHE A 1 213 ? 29.875 11.555 -32.866 1.00 61.09 213 PHE A O 1
ATOM 1741 N N . ALA A 1 214 ? 27.910 10.688 -33.500 1.00 60.25 214 ALA A N 1
ATOM 1742 C CA . ALA A 1 214 ? 28.450 9.887 -34.600 1.00 60.25 214 ALA A CA 1
ATOM 1743 C C . ALA A 1 214 ? 28.721 10.688 -35.890 1.00 60.25 214 ALA A C 1
ATOM 1745 O O . ALA A 1 214 ? 29.342 10.162 -36.815 1.00 60.25 214 ALA A O 1
ATOM 1746 N N . ARG A 1 215 ? 28.269 11.945 -35.980 1.00 55.16 215 ARG A N 1
ATOM 1747 C CA . ARG A 1 215 ? 28.669 12.867 -37.049 1.00 55.16 215 ARG A CA 1
ATOM 1748 C C . ARG A 1 215 ? 29.848 13.708 -36.553 1.00 55.16 215 ARG A C 1
ATOM 1750 O O . ARG A 1 215 ? 29.613 14.620 -35.763 1.00 55.16 215 ARG A O 1
ATOM 1757 N N . PRO A 1 216 ? 31.096 13.455 -36.992 1.00 53.41 216 PRO A N 1
ATOM 1758 C CA . PRO A 1 216 ? 32.155 14.423 -36.752 1.00 53.41 216 PRO A CA 1
ATOM 1759 C C . PRO A 1 216 ? 31.744 15.750 -37.405 1.00 53.41 216 PRO A C 1
ATOM 1761 O O . PRO A 1 216 ? 31.239 15.756 -38.531 1.00 53.41 216 PRO A O 1
ATOM 1764 N N . MET A 1 217 ? 31.894 16.851 -36.664 1.00 62.34 217 MET A N 1
ATOM 1765 C CA . MET A 1 217 ? 31.725 18.205 -37.192 1.00 62.34 217 MET A CA 1
ATOM 1766 C C . MET A 1 217 ? 32.730 18.397 -38.333 1.00 62.34 217 MET A C 1
ATOM 1768 O O . MET A 1 217 ? 33.922 18.553 -38.074 1.00 62.34 217 MET A O 1
ATOM 1772 N N . ASN A 1 218 ? 32.237 18.330 -39.569 1.00 48.12 218 ASN A N 1
ATOM 1773 C CA . ASN A 1 218 ? 32.918 18.880 -40.738 1.00 48.12 218 ASN A CA 1
ATOM 1774 C C . ASN A 1 218 ? 32.689 20.388 -40.794 1.00 48.12 218 ASN A C 1
ATOM 1776 O O . ASN A 1 218 ? 31.539 20.804 -40.513 1.00 48.12 218 ASN A O 1
#

Secondary structure (DSSP, 8-state):
------SS-TT--TT--EETTEE-HHHHHHHHHHHHHHHHHHHHHHHHHHHHHHPEEPPGGG----HHHHHHHHHHHHHHHHHHHHHHHHHHTSGGGPPPHHHHHHHHHHHHHHHHHHHHHHHHHHEE-TTS-SSSS-HHHHHHHHHHHHHHHHGGGGTTSTT-SS-TT-HHHHHHHHHHHHHHHHHHHHHHH-TTS--HHHHHHHHHHHHHHTS---

Radius of gyration: 21.92 Å; chains: 1; bounding box: 61×37×71 Å

Sequence (218 aa):
MKLNISYCPPNITIWDIWVDHGTSQCFMDTVTTSVITCFILIAGTLQLCMYRKYGTEVSPAHLPTSKLYYLQLFLTIFLPILEVTRFALQATILNDKTIYGYMILSLVMTVVAYPFSIWVIKVERHYQLPSLPPRGHGIVLLVFWSLTFIAENLAFLNLGQQNWWFHLSDQIEMALFVLRYVTCLLIFFLGLKAPGIMQNIDYFSLNDAQRNFARPMN